Protein AF-A0A132CHA5-F1 (afdb_monomer)

Foldseek 3Di:
DDPPPPPDDPDQPDADPVLVVLLVQQLDPPHDCPPVQVVLVVRPDSSSVVSLVVLLLCLLPGLSSLLSLLSNLVVDDPVSSLVSLQSNLQSCLVRHDLSSLLSNLQSHALVSLQSHDLVSNVSSVVVLLVQLVVVPQVSLQRSQLSVLRRLSSHDLVCLLVVLVSLLVLLPHPRPRRNVSSLVSLLPDDLSSLLSNLLNLDLVVLLVDDQSSLVSLLVSL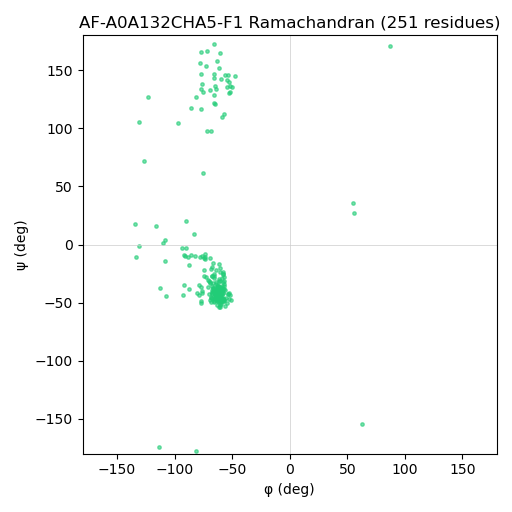LRNLVSDDDPSSVLSVCSVPPHSVVSCCVRPPD

Nearest PDB structures (foldseek):
  7sn8-assembly1_D  TM=2.916E-01  e=2.682E-02  Drosophila melanogaster
  6g90-assembly1_O  TM=4.169E-01  e=6.863E-01  Saccharomyces cerevisiae
  8i0r-assembly1_1  TM=2.591E-01  e=7.179E-01  Homo sapiens
  7dvq-assembly1_1  TM=3.251E-01  e=2.422E+00  Homo sapiens
  3q15-assembly2_B-3  TM=2.772E-01  e=7.136E+00  Bacillus subtilis

Structure (mmCIF, N/CA/C/O backbone):
data_AF-A0A132CHA5-F1
#
_entry.id   AF-A0A132CHA5-F1
#
loop_
_atom_site.group_PDB
_atom_site.id
_atom_site.type_symbol
_atom_site.label_atom_id
_atom_site.label_alt_id
_atom_site.label_comp_id
_atom_site.label_asym_id
_atom_site.label_entity_id
_atom_site.label_seq_id
_atom_site.pdbx_PDB_ins_code
_atom_site.Cartn_x
_atom_site.Cartn_y
_atom_site.Cartn_z
_atom_site.occupancy
_atom_site.B_iso_or_equiv
_atom_site.auth_seq_id
_atom_site.auth_comp_id
_atom_site.auth_asym_id
_atom_site.auth_atom_id
_atom_site.pdbx_PDB_model_num
ATOM 1 N N . MET A 1 1 ? -56.408 15.064 3.162 1.00 38.22 1 MET A N 1
ATOM 2 C CA . MET A 1 1 ? -54.940 15.132 3.313 1.00 38.22 1 MET A CA 1
ATOM 3 C C . MET A 1 1 ? -54.577 14.360 4.565 1.00 38.22 1 MET A C 1
ATOM 5 O O . MET A 1 1 ? -54.919 14.809 5.649 1.00 38.22 1 MET A O 1
ATOM 9 N N . VAL A 1 2 ? -54.003 13.165 4.419 1.00 39.06 2 VAL A N 1
ATOM 10 C CA . VAL A 1 2 ? -53.530 12.361 5.553 1.00 39.06 2 VAL A CA 1
ATOM 11 C C . VAL A 1 2 ? -52.040 12.645 5.680 1.00 39.06 2 VAL A C 1
ATOM 13 O O . VAL A 1 2 ? -51.258 12.217 4.836 1.00 39.06 2 VAL A O 1
ATOM 16 N N . ALA A 1 3 ? -51.663 13.437 6.681 1.00 42.12 3 ALA A N 1
ATOM 17 C CA . ALA A 1 3 ? -50.270 13.605 7.061 1.00 42.12 3 ALA A CA 1
ATOM 18 C C . ALA A 1 3 ? -49.825 12.304 7.741 1.00 42.12 3 ALA A C 1
ATOM 20 O O . ALA A 1 3 ? -50.138 12.065 8.905 1.00 42.12 3 ALA A O 1
ATOM 21 N N . GLY A 1 4 ? -49.175 11.422 6.982 1.00 44.41 4 GLY A N 1
ATOM 22 C CA . GLY A 1 4 ? -48.508 10.255 7.544 1.00 44.41 4 GLY A CA 1
ATOM 23 C C . GLY A 1 4 ? -47.363 10.730 8.429 1.00 44.41 4 GLY A C 1
ATOM 24 O O . GLY A 1 4 ? -46.480 11.445 7.957 1.00 44.41 4 GLY A O 1
ATOM 25 N N . ALA A 1 5 ? -47.400 10.366 9.710 1.00 50.47 5 ALA A N 1
ATOM 26 C CA . ALA A 1 5 ? -46.280 10.560 10.612 1.00 50.47 5 ALA A CA 1
ATOM 27 C C . ALA A 1 5 ? -45.063 9.843 10.018 1.00 50.47 5 ALA A C 1
ATOM 29 O O . ALA A 1 5 ? -45.046 8.617 9.892 1.00 50.47 5 ALA A O 1
ATOM 30 N N . ILE A 1 6 ? -44.062 10.617 9.602 1.00 54.91 6 ILE A N 1
ATOM 31 C CA . ILE A 1 6 ? -42.744 10.084 9.284 1.00 54.91 6 ILE A CA 1
ATOM 32 C C . ILE A 1 6 ? -42.185 9.635 10.631 1.00 54.91 6 ILE A C 1
ATOM 34 O O . ILE A 1 6 ? -41.737 10.465 11.420 1.00 54.91 6 ILE A O 1
ATOM 38 N N . ASN A 1 7 ? -42.297 8.343 10.939 1.00 53.34 7 ASN A N 1
ATOM 39 C CA . ASN A 1 7 ? -41.609 7.771 12.087 1.00 53.34 7 ASN A CA 1
ATOM 40 C C . ASN A 1 7 ? -40.119 8.032 11.871 1.00 53.34 7 ASN A C 1
ATOM 42 O O . ASN A 1 7 ? -39.517 7.472 10.954 1.00 53.34 7 ASN A O 1
ATOM 46 N N . ALA A 1 8 ? -39.554 8.935 12.675 1.00 55.91 8 ALA A N 1
ATOM 47 C CA . ALA A 1 8 ? -38.117 9.101 12.756 1.00 55.91 8 ALA A CA 1
ATOM 48 C C . ALA A 1 8 ? -37.518 7.716 13.0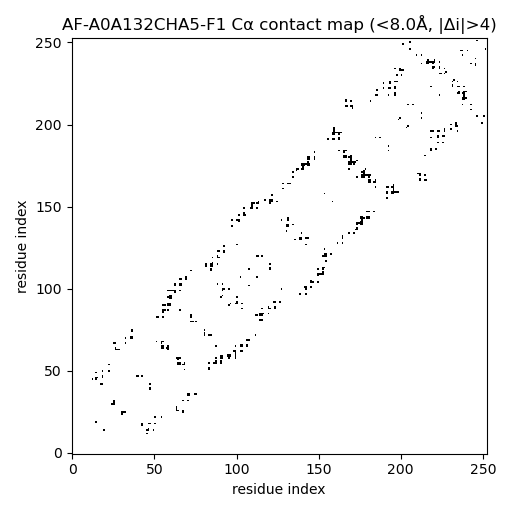13 1.00 55.91 8 ALA A C 1
ATOM 50 O O . ALA A 1 8 ? -38.022 6.970 13.859 1.00 55.91 8 ALA A O 1
ATOM 51 N N . LEU A 1 9 ? -36.492 7.358 12.239 1.00 47.78 9 LEU A N 1
ATOM 52 C CA . LEU A 1 9 ? -35.730 6.144 12.503 1.00 47.78 9 LEU A CA 1
ATOM 53 C C . LEU A 1 9 ? -35.331 6.156 13.987 1.00 47.78 9 LEU A C 1
ATOM 55 O O . LEU A 1 9 ? -34.952 7.224 14.482 1.00 47.78 9 LEU A O 1
ATOM 59 N N . PRO A 1 10 ? -35.468 5.029 14.707 1.00 57.19 10 PRO A N 1
ATOM 60 C CA . PRO A 1 10 ? -35.097 4.977 16.111 1.00 57.19 10 PRO A CA 1
ATOM 61 C C . PRO A 1 10 ? -33.666 5.492 16.263 1.00 57.19 10 PRO A C 1
ATOM 63 O O . PRO A 1 10 ? -32.775 5.089 15.510 1.00 57.19 10 PRO A O 1
ATOM 66 N N . SER A 1 11 ? -33.469 6.423 17.200 1.00 53.97 11 SER A N 1
ATOM 67 C CA . SER A 1 11 ? -32.136 6.907 17.544 1.00 53.97 11 SER A CA 1
ATOM 68 C C . SER A 1 11 ? -31.245 5.706 17.860 1.00 53.97 11 SER A C 1
ATOM 70 O O . SER A 1 11 ? -31.728 4.771 18.510 1.00 53.97 11 SER A O 1
ATOM 72 N N . PRO A 1 12 ? -29.973 5.705 17.426 1.00 60.03 12 PRO A N 1
ATOM 73 C CA . PRO A 1 12 ? -29.045 4.659 17.823 1.00 60.03 12 PRO A CA 1
ATOM 74 C C . PRO A 1 12 ? -29.060 4.534 19.354 1.00 60.03 12 PRO A C 1
ATOM 76 O O . PRO A 1 12 ? -29.091 5.574 20.025 1.00 60.03 12 PRO A O 1
ATOM 79 N N . PRO A 1 13 ? -29.081 3.311 19.913 1.00 66.44 13 PRO A N 1
ATOM 80 C CA . PRO A 1 13 ? -29.046 3.128 21.358 1.00 66.44 13 PRO A CA 1
ATOM 81 C C . PRO A 1 13 ? -27.832 3.860 21.941 1.00 66.44 13 PRO A C 1
ATOM 83 O O . PRO A 1 13 ? -26.738 3.826 21.371 1.00 66.44 13 PRO A O 1
ATOM 86 N N . GLU A 1 14 ? -28.034 4.577 23.050 1.00 76.75 14 GLU A N 1
ATOM 87 C CA . GLU A 1 14 ? -26.919 5.233 23.727 1.00 76.75 14 GLU A CA 1
ATOM 88 C C . GLU A 1 14 ? -25.941 4.171 24.247 1.00 76.75 14 GLU A C 1
ATOM 90 O O . GLU A 1 14 ? -26.376 3.195 24.860 1.00 76.75 14 GLU A O 1
ATOM 95 N N . PRO A 1 15 ? -24.625 4.350 24.041 1.00 84.19 15 PRO A N 1
ATOM 96 C CA . PRO A 1 15 ? -23.643 3.369 24.479 1.00 84.19 15 PRO A CA 1
ATOM 97 C C . PRO A 1 15 ? -23.602 3.279 26.000 1.00 84.19 15 PRO A C 1
ATOM 99 O O . PRO A 1 15 ? -23.679 4.308 26.690 1.00 84.19 15 PRO A O 1
ATOM 102 N N . SER A 1 16 ? -23.396 2.066 26.511 1.00 87.94 16 SER A N 1
ATOM 103 C CA . SER A 1 16 ? -23.248 1.843 27.947 1.00 87.94 16 SER A CA 1
ATOM 104 C C . SER A 1 16 ? -22.006 2.550 28.513 1.00 87.94 16 SER A C 1
ATOM 106 O O . SER A 1 16 ? -21.045 2.875 27.802 1.00 87.94 16 SER A O 1
ATOM 108 N N . GLY A 1 17 ? -22.007 2.801 29.827 1.00 90.38 17 GLY A N 1
ATOM 109 C CA . GLY A 1 17 ? -20.832 3.350 30.517 1.00 90.38 17 GLY A CA 1
ATOM 110 C C . GLY A 1 17 ? -19.603 2.445 30.377 1.00 90.38 17 GLY A C 1
ATOM 111 O O . GLY A 1 17 ? -18.493 2.940 30.184 1.00 90.38 17 GLY A O 1
ATOM 112 N N . GLU A 1 18 ? -19.819 1.128 30.378 1.00 91.50 18 GLU A N 1
ATOM 113 C CA . GLU A 1 18 ? -18.771 0.120 30.202 1.00 91.50 18 GLU A CA 1
ATOM 114 C C . GLU A 1 18 ? -18.140 0.194 28.807 1.00 91.50 18 GLU A C 1
ATOM 116 O O . GLU A 1 18 ? -16.914 0.161 28.691 1.00 91.50 18 GLU A O 1
ATOM 121 N N . SER A 1 19 ? -18.938 0.388 27.753 1.00 92.44 19 SER A N 1
ATOM 122 C CA . SER A 1 19 ? -18.435 0.563 26.383 1.00 92.44 19 SER A CA 1
ATOM 123 C C . SER A 1 19 ? -17.568 1.799 26.217 1.00 92.44 19 SER A C 1
ATOM 125 O O . SER A 1 19 ? -16.531 1.747 25.550 1.00 92.44 19 SER A O 1
ATOM 127 N N . ARG A 1 20 ? -17.963 2.916 26.839 1.00 93.31 20 ARG A N 1
ATOM 128 C CA . ARG A 1 20 ? -17.171 4.155 26.820 1.00 93.31 20 ARG A CA 1
ATOM 129 C C . ARG A 1 20 ? -15.832 3.947 27.514 1.00 93.31 20 ARG A C 1
ATOM 131 O O . ARG A 1 20 ? -14.794 4.261 26.934 1.00 93.31 20 ARG A O 1
ATOM 138 N N . GLU A 1 21 ? -15.847 3.358 28.708 1.00 93.75 21 GLU A N 1
ATOM 139 C CA . GLU A 1 21 ? -14.621 3.072 29.452 1.00 93.75 21 GLU A CA 1
ATOM 140 C C . GLU A 1 21 ? -13.721 2.077 28.703 1.00 93.75 21 GLU A C 1
ATOM 142 O O . GLU A 1 21 ? -12.499 2.251 28.647 1.00 93.75 21 GLU A O 1
ATOM 147 N N . PHE A 1 22 ? -14.307 1.053 28.082 1.00 94.12 22 PHE A N 1
ATOM 148 C CA . PHE A 1 22 ? -13.574 0.101 27.259 1.00 94.12 22 PHE A CA 1
ATOM 149 C C . PHE A 1 22 ? -12.878 0.800 26.089 1.00 94.12 22 PHE A C 1
ATOM 151 O O . PHE A 1 22 ? -11.664 0.641 25.926 1.00 94.12 22 PHE A O 1
ATOM 158 N N . LEU A 1 23 ? -13.612 1.613 25.320 1.00 95.31 23 LEU A N 1
ATOM 159 C CA . LEU A 1 23 ? -13.072 2.372 24.194 1.00 95.31 23 LEU A CA 1
ATOM 160 C C . LEU A 1 23 ? -11.925 3.295 24.638 1.00 95.31 23 LEU A C 1
ATOM 162 O O . LEU A 1 23 ? -10.854 3.298 24.031 1.00 95.31 23 LEU A O 1
ATOM 166 N N . GLU A 1 24 ? -12.114 4.041 25.727 1.00 95.12 24 GLU A N 1
ATOM 167 C CA . GLU A 1 24 ? -11.082 4.921 26.283 1.00 95.12 24 GLU A CA 1
ATOM 168 C C . GLU A 1 24 ? -9.822 4.159 26.700 1.00 95.12 24 GLU A C 1
ATOM 170 O O . GLU A 1 24 ? -8.706 4.645 26.507 1.00 95.12 24 GLU A O 1
ATOM 175 N N . ARG A 1 25 ? -9.970 2.957 27.269 1.00 94.25 25 ARG A N 1
ATOM 176 C CA . ARG A 1 25 ? -8.830 2.131 27.678 1.00 94.25 25 ARG A CA 1
ATOM 177 C C . ARG A 1 25 ? -8.064 1.595 26.476 1.00 94.25 25 ARG A C 1
ATOM 179 O O . ARG A 1 25 ? -6.840 1.711 26.465 1.00 94.25 25 ARG A O 1
ATOM 186 N N . VAL A 1 26 ? -8.732 1.025 25.474 1.00 95.62 26 VAL A N 1
ATOM 187 C CA . VAL A 1 26 ? -8.045 0.398 24.322 1.00 95.62 26 VAL A CA 1
ATOM 188 C C . VAL A 1 26 ? -7.311 1.419 23.448 1.00 95.62 26 VAL A C 1
ATOM 190 O O . VAL A 1 26 ? -6.274 1.099 22.862 1.00 95.62 26 VAL A O 1
ATOM 193 N N . LEU A 1 27 ? -7.782 2.670 23.440 1.00 95.69 27 LEU A N 1
ATOM 194 C CA . LEU A 1 27 ? -7.137 3.788 22.750 1.00 95.69 27 LEU A CA 1
ATOM 195 C C . LEU A 1 27 ? -5.892 4.341 23.465 1.00 95.69 27 LEU A C 1
ATOM 197 O O . LEU A 1 27 ? -5.155 5.125 22.870 1.00 95.69 27 LEU A O 1
ATOM 201 N N . LYS A 1 28 ? -5.603 3.938 24.709 1.00 94.56 28 LYS A N 1
ATOM 202 C CA . LYS A 1 28 ? -4.329 4.278 25.362 1.00 94.56 28 LYS A CA 1
ATOM 203 C C . LYS A 1 28 ? -3.210 3.414 24.785 1.00 94.56 28 LYS A C 1
ATOM 205 O O . LYS A 1 28 ? -3.325 2.189 24.745 1.00 94.56 28 LYS A O 1
ATOM 210 N N . SER A 1 29 ? -2.097 4.045 24.414 1.00 89.62 29 SER A N 1
ATOM 211 C CA . SER A 1 29 ? -0.904 3.366 23.882 1.00 89.62 29 SER A CA 1
ATOM 212 C C . SER A 1 29 ? -0.278 2.367 24.861 1.00 89.62 29 SER A C 1
ATOM 214 O O . SER A 1 29 ? 0.382 1.425 24.443 1.00 89.62 29 SER A O 1
ATOM 216 N N . THR A 1 30 ? -0.504 2.543 26.164 1.00 90.44 30 THR A N 1
ATOM 217 C CA . THR A 1 30 ? 0.006 1.657 27.221 1.00 90.44 30 THR A CA 1
ATOM 218 C C . THR A 1 30 ? -0.846 0.410 27.443 1.00 90.44 30 THR A C 1
ATOM 220 O O . THR A 1 30 ? -0.438 -0.485 28.182 1.00 90.44 30 THR A O 1
ATOM 223 N N . THR A 1 31 ? -2.035 0.335 26.843 1.00 91.88 31 THR A N 1
ATOM 224 C CA . THR A 1 31 ? -2.956 -0.777 27.074 1.00 91.88 31 THR A CA 1
ATOM 225 C C . THR A 1 31 ? -2.568 -1.978 26.220 1.00 91.88 31 THR A C 1
ATOM 227 O O . THR A 1 31 ? -2.479 -1.884 24.997 1.00 91.88 31 THR A O 1
ATOM 230 N N . ALA A 1 32 ? -2.402 -3.139 26.849 1.00 90.19 32 ALA A N 1
ATOM 231 C CA . ALA A 1 32 ? -2.207 -4.388 26.126 1.00 90.19 32 ALA A CA 1
ATOM 232 C C . ALA A 1 32 ? -3.502 -4.809 25.406 1.00 90.19 32 ALA A C 1
ATOM 234 O O . ALA A 1 32 ? -4.587 -4.813 25.998 1.00 90.19 32 ALA A O 1
ATOM 235 N N . LEU A 1 33 ? -3.386 -5.187 24.130 1.00 91.38 33 LEU A N 1
ATOM 236 C CA . LEU A 1 33 ? -4.516 -5.586 23.279 1.00 91.38 33 LEU A CA 1
ATOM 237 C C . LEU A 1 33 ? -4.809 -7.096 23.335 1.00 91.38 33 LEU A C 1
ATOM 239 O O . LEU A 1 33 ? -5.483 -7.649 22.467 1.00 91.38 33 LEU A O 1
ATOM 243 N N . ASP A 1 34 ? -4.343 -7.779 24.381 1.00 87.38 34 ASP A N 1
ATOM 244 C CA . ASP A 1 34 ? -4.572 -9.209 24.556 1.00 87.38 34 ASP A CA 1
ATOM 245 C C . ASP A 1 34 ? -6.055 -9.527 24.764 1.00 87.38 34 ASP A C 1
ATOM 247 O O . ASP A 1 34 ? -6.760 -8.876 25.552 1.00 87.38 34 ASP A O 1
ATOM 251 N N . ALA A 1 35 ? -6.511 -10.584 24.085 1.00 86.94 35 ALA A N 1
ATOM 252 C CA . ALA A 1 35 ? -7.878 -11.100 24.155 1.00 86.94 35 ALA A CA 1
ATOM 253 C C . ALA A 1 35 ? -8.966 -10.057 23.824 1.00 86.94 35 ALA A C 1
ATOM 255 O O . ALA A 1 35 ? -10.094 -10.173 24.308 1.00 86.94 35 ALA A O 1
ATOM 256 N N . LEU A 1 36 ? -8.641 -9.048 23.010 1.00 91.81 36 LEU A N 1
ATOM 257 C CA . LEU A 1 36 ? -9.513 -7.912 22.714 1.00 91.81 36 LEU A CA 1
ATOM 258 C C . LEU A 1 36 ? -10.885 -8.335 22.164 1.00 91.81 36 LEU A C 1
ATOM 260 O O . LEU A 1 36 ? -11.906 -7.890 22.680 1.00 91.81 36 LEU A O 1
ATOM 264 N N . ALA A 1 37 ? -10.924 -9.270 21.210 1.00 88.75 37 ALA A N 1
ATOM 265 C CA . ALA A 1 37 ? -12.175 -9.778 20.646 1.00 88.75 37 ALA A CA 1
ATOM 266 C C . ALA A 1 37 ? -13.054 -10.504 21.679 1.00 88.75 37 ALA A C 1
ATOM 268 O O . ALA A 1 37 ? -14.277 -10.376 21.663 1.00 88.75 37 ALA A O 1
ATOM 269 N N . ARG A 1 38 ? -12.443 -11.237 22.624 1.00 88.62 38 ARG A N 1
ATOM 270 C CA . ARG A 1 38 ? -13.181 -11.878 23.725 1.00 88.62 38 ARG A CA 1
ATOM 271 C C . ARG A 1 38 ? -13.759 -10.844 24.683 1.00 88.62 38 ARG A C 1
ATOM 273 O O . ARG A 1 38 ? -14.895 -11.003 25.103 1.00 88.62 38 ARG A O 1
ATOM 280 N N . LYS A 1 39 ? -12.997 -9.792 25.002 1.00 90.25 39 LYS A N 1
ATOM 281 C CA . LYS A 1 39 ? -13.476 -8.691 25.851 1.00 90.25 39 LYS A CA 1
ATOM 282 C C . LYS A 1 39 ? -14.630 -7.938 25.187 1.00 90.25 39 LYS A C 1
ATOM 284 O O . LYS A 1 39 ? -15.613 -7.659 25.855 1.00 90.25 39 LYS A O 1
ATOM 289 N N . LEU A 1 40 ? -14.541 -7.696 23.879 1.00 89.88 40 LEU A N 1
ATOM 290 C CA . LEU A 1 40 ? -15.605 -7.059 23.102 1.00 89.88 40 LEU A CA 1
ATOM 291 C C . LEU A 1 40 ? -16.911 -7.872 23.166 1.00 89.88 40 LEU A C 1
ATOM 293 O O . LEU A 1 40 ? -17.955 -7.325 23.496 1.00 89.88 40 LEU A O 1
ATOM 297 N N . LYS A 1 41 ? -16.837 -9.200 22.977 1.00 87.38 41 LYS A N 1
ATOM 298 C CA . LYS A 1 41 ? -18.001 -10.108 23.045 1.00 87.38 41 LYS A CA 1
ATOM 299 C C . LYS A 1 41 ? -18.753 -10.068 24.387 1.00 87.38 41 LYS A C 1
ATOM 301 O O . LYS A 1 41 ? -19.938 -10.386 24.402 1.00 87.38 41 LYS A O 1
ATOM 306 N N . ILE A 1 42 ? -18.099 -9.692 25.492 1.00 90.69 42 ILE A N 1
ATOM 307 C CA . ILE A 1 42 ? -18.732 -9.603 26.822 1.00 90.69 42 ILE A CA 1
ATOM 308 C C . ILE A 1 42 ? -19.734 -8.443 26.893 1.00 90.69 42 ILE A C 1
ATOM 310 O O . ILE A 1 42 ? -20.744 -8.570 27.575 1.00 90.69 42 ILE A O 1
ATOM 314 N N . LEU A 1 43 ? -19.488 -7.350 26.164 1.00 87.56 43 LEU A N 1
ATOM 315 C CA . LEU A 1 43 ? -20.316 -6.139 26.209 1.00 87.56 43 LEU A CA 1
ATOM 316 C C . LEU A 1 43 ? -21.673 -6.308 25.501 1.00 87.56 43 LEU A C 1
ATOM 318 O O . LEU A 1 43 ? -22.566 -5.487 25.653 1.00 87.56 43 LEU A O 1
ATOM 322 N N . GLY A 1 44 ? -21.854 -7.386 24.733 1.00 87.50 44 GLY A N 1
ATOM 323 C CA . GLY A 1 44 ? -23.052 -7.603 23.924 1.00 87.50 44 GLY A CA 1
ATOM 324 C C . GLY A 1 44 ? -22.966 -6.955 22.539 1.00 87.50 44 GLY A C 1
ATOM 325 O O . GLY A 1 44 ? -22.015 -6.246 22.206 1.00 87.50 44 GLY A O 1
ATOM 326 N N . ALA A 1 45 ? -23.942 -7.266 21.682 1.00 88.31 45 ALA A N 1
ATOM 327 C CA . ALA A 1 45 ? -23.871 -6.968 20.250 1.00 88.31 45 ALA A CA 1
ATOM 328 C C . ALA A 1 45 ? -23.979 -5.468 19.923 1.00 88.31 45 ALA A C 1
ATOM 330 O O . ALA A 1 45 ? -23.218 -4.978 19.090 1.00 88.31 45 ALA A O 1
ATOM 331 N N . GLU A 1 46 ? -24.889 -4.746 20.581 1.00 89.38 46 GLU A N 1
ATOM 332 C CA . GLU A 1 46 ? -25.118 -3.313 20.337 1.00 89.38 46 GLU A CA 1
ATOM 333 C C . GLU A 1 46 ? -23.895 -2.478 20.733 1.00 89.38 46 GLU A C 1
ATOM 335 O O . GLU A 1 46 ? -23.369 -1.704 19.934 1.00 89.38 46 GLU A O 1
ATOM 340 N N . ASP A 1 47 ? -23.376 -2.723 21.933 1.00 90.81 47 ASP A N 1
ATOM 341 C CA . ASP A 1 47 ? -22.175 -2.080 22.459 1.00 90.81 47 ASP A CA 1
ATOM 342 C C . ASP A 1 47 ? -20.925 -2.415 21.626 1.00 90.81 47 ASP A C 1
ATOM 344 O O . ASP A 1 47 ? -20.112 -1.539 21.318 1.00 90.81 47 ASP A O 1
ATOM 348 N N . SER A 1 48 ? -20.795 -3.669 21.173 1.00 90.62 48 SER A N 1
ATOM 349 C CA . SER A 1 48 ? -19.712 -4.075 20.267 1.00 90.62 48 SER A CA 1
ATOM 350 C C . SER A 1 48 ? -19.763 -3.334 18.930 1.00 90.62 48 SER A C 1
ATOM 352 O O . SER A 1 48 ? -18.724 -2.905 18.425 1.00 90.62 48 SER A O 1
ATOM 354 N N . ALA A 1 49 ? -20.958 -3.181 18.350 1.00 90.94 49 ALA A N 1
ATOM 355 C CA . ALA A 1 49 ? -21.147 -2.444 17.105 1.00 90.94 49 ALA A CA 1
ATOM 356 C C . ALA A 1 49 ? -20.781 -0.964 17.279 1.00 90.94 49 ALA A C 1
ATOM 358 O O . ALA A 1 49 ? -20.014 -0.430 16.478 1.00 90.94 49 ALA A O 1
ATOM 359 N N . TRP A 1 50 ? -21.223 -0.339 18.375 1.00 92.88 50 TRP A N 1
ATOM 360 C CA . TRP A 1 50 ? -20.870 1.044 18.695 1.00 92.88 50 TRP A CA 1
ATOM 361 C C . TRP A 1 50 ? -19.356 1.246 18.868 1.00 92.88 50 TRP A C 1
ATOM 363 O O . TRP A 1 50 ? -18.805 2.240 18.386 1.00 92.88 50 TRP A O 1
ATOM 373 N N . ILE A 1 51 ? -18.657 0.305 19.516 1.00 95.12 51 ILE A N 1
ATOM 374 C CA . ILE A 1 51 ? -17.195 0.360 19.665 1.00 95.12 51 ILE A CA 1
ATOM 375 C C . ILE A 1 51 ? -16.510 0.290 18.301 1.00 95.12 51 ILE A C 1
ATOM 377 O O . ILE A 1 51 ? -15.614 1.090 18.037 1.00 95.12 51 ILE A O 1
ATOM 381 N N . LEU A 1 52 ? -16.917 -0.638 17.431 1.00 95.44 52 LEU A N 1
ATOM 382 C CA . LEU A 1 52 ? -16.335 -0.760 16.093 1.00 95.44 52 LEU A CA 1
ATOM 383 C C . LEU A 1 52 ? -16.581 0.498 15.261 1.00 95.44 52 LEU A C 1
ATOM 385 O O . LEU A 1 52 ? -15.637 1.019 14.674 1.00 95.44 52 LEU A O 1
ATOM 389 N N . ASP A 1 53 ? -17.798 1.040 15.279 1.00 95.19 53 ASP A N 1
ATOM 390 C CA . ASP A 1 53 ? -18.122 2.298 14.602 1.00 95.19 53 ASP A CA 1
ATOM 391 C C . ASP A 1 53 ? -17.284 3.467 15.132 1.00 95.19 53 ASP A C 1
ATOM 393 O O . ASP A 1 53 ? -16.767 4.270 14.353 1.00 95.19 53 ASP A O 1
ATOM 397 N N . SER A 1 54 ? -17.088 3.534 16.449 1.00 96.44 54 SER A N 1
ATOM 398 C CA . SER A 1 54 ? -16.276 4.572 17.090 1.00 96.44 54 SER A CA 1
ATOM 399 C C . SER A 1 54 ? -14.792 4.447 16.749 1.00 96.44 54 SER A C 1
ATOM 401 O O . SER A 1 54 ? -14.115 5.454 16.547 1.00 96.44 54 SER A O 1
ATOM 403 N N . LEU A 1 55 ? -14.265 3.224 16.682 1.00 97.69 55 LEU A N 1
ATOM 404 C CA . LEU A 1 55 ? -12.891 2.966 16.255 1.00 97.69 55 LEU A CA 1
ATOM 405 C C . LEU A 1 55 ? -12.704 3.298 14.771 1.00 97.69 55 LEU A C 1
ATOM 407 O O . LEU A 1 55 ? -11.703 3.912 14.403 1.00 97.69 55 LEU A O 1
ATOM 411 N N . VAL A 1 56 ? -13.676 2.942 13.926 1.00 97.44 56 VAL A N 1
ATOM 412 C CA . VAL A 1 56 ? -13.689 3.297 12.504 1.00 97.44 56 VAL A CA 1
ATOM 413 C C . VAL A 1 56 ? -13.677 4.812 12.341 1.00 97.44 56 VAL A C 1
ATOM 415 O O . VAL A 1 56 ? -12.831 5.305 11.601 1.00 97.44 56 VAL A O 1
ATOM 418 N N . ASP A 1 57 ? -14.530 5.567 13.039 1.00 96.81 57 ASP A N 1
ATOM 419 C CA . ASP A 1 57 ? -14.549 7.034 12.928 1.00 96.81 57 ASP A CA 1
ATOM 420 C C . ASP A 1 57 ? -13.216 7.667 13.355 1.00 96.81 57 ASP A C 1
ATOM 422 O O . ASP A 1 57 ? -12.701 8.544 12.662 1.00 96.81 57 ASP A O 1
ATOM 426 N N . ARG A 1 58 ? -12.607 7.156 14.431 1.00 97.44 58 ARG A N 1
ATOM 427 C CA . ARG A 1 58 ? -11.295 7.597 14.940 1.00 97.44 58 ARG A CA 1
ATOM 428 C C . ARG A 1 58 ? -10.109 7.146 14.084 1.00 97.44 58 ARG A C 1
ATOM 430 O O . ARG A 1 58 ? -8.982 7.563 14.327 1.00 97.44 58 ARG A O 1
ATOM 437 N N . SER A 1 59 ? -10.306 6.288 13.084 1.00 97.56 59 SER A N 1
ATOM 438 C CA . SER A 1 59 ? -9.192 5.860 12.223 1.00 97.56 59 SER A CA 1
ATOM 439 C C . SER A 1 59 ? -8.644 6.984 11.341 1.00 97.56 59 SER A C 1
ATOM 441 O O . SER A 1 59 ? -7.500 6.893 10.910 1.00 97.56 59 SER A O 1
ATOM 443 N N . LYS A 1 60 ? -9.405 8.066 11.122 1.00 95.69 60 LYS A N 1
ATOM 444 C CA . LYS A 1 60 ? -8.940 9.252 10.383 1.00 95.69 60 LYS A CA 1
ATOM 445 C C . LYS A 1 60 ? -7.822 10.019 11.092 1.00 95.69 60 LYS A C 1
ATOM 447 O O . LYS A 1 60 ? -6.998 10.630 10.429 1.00 95.69 60 LYS A O 1
ATOM 452 N N . ASP A 1 61 ? -7.764 9.969 12.420 1.00 96.25 61 ASP A N 1
ATOM 453 C CA . ASP A 1 61 ? -6.841 10.770 13.231 1.00 96.25 61 ASP A CA 1
ATOM 454 C C . ASP A 1 61 ? -6.069 9.954 14.283 1.00 96.25 61 ASP A C 1
ATOM 456 O O . ASP A 1 61 ? -5.173 10.477 14.946 1.00 96.25 61 ASP A O 1
ATOM 460 N N . SER A 1 62 ? -6.315 8.643 14.394 1.00 96.94 62 SER A N 1
ATOM 461 C CA . SER A 1 62 ? -5.664 7.776 15.380 1.00 96.94 62 SER A CA 1
ATOM 462 C C . SER A 1 62 ? -5.094 6.493 14.772 1.00 96.94 62 SER A C 1
ATOM 464 O O . SER A 1 62 ? -5.813 5.523 14.532 1.00 96.94 62 SER A O 1
ATOM 466 N N . SER A 1 63 ? -3.764 6.426 14.635 1.00 96.81 63 SER A N 1
ATOM 467 C CA . SER A 1 63 ? -3.056 5.176 14.302 1.00 96.81 63 SER A CA 1
ATOM 468 C C . SER A 1 63 ? -3.344 4.066 15.318 1.00 96.81 63 SER A C 1
ATOM 470 O O . SER A 1 63 ? -3.419 2.895 14.961 1.00 96.81 63 SER A O 1
ATOM 472 N N . ARG A 1 64 ? -3.586 4.431 16.584 1.00 97.12 64 ARG A N 1
ATOM 473 C CA . ARG A 1 64 ? -3.960 3.471 17.624 1.00 97.12 64 ARG A CA 1
ATOM 474 C C . ARG A 1 64 ? -5.334 2.853 17.372 1.00 97.12 64 ARG A C 1
ATOM 476 O O . ARG A 1 64 ? -5.510 1.669 17.626 1.00 97.12 64 ARG A O 1
ATOM 483 N N . ALA A 1 65 ? -6.301 3.614 16.861 1.00 97.75 65 ALA A N 1
ATOM 484 C CA . ALA A 1 65 ? -7.590 3.043 16.479 1.00 97.75 65 ALA A CA 1
ATOM 485 C C . ALA A 1 65 ? -7.428 2.003 15.356 1.00 97.75 65 ALA A C 1
ATOM 487 O O . ALA A 1 65 ? -8.041 0.941 15.425 1.00 97.75 65 ALA A O 1
ATOM 488 N N . ILE A 1 66 ? -6.551 2.266 14.380 1.00 98.19 66 ILE A N 1
ATOM 489 C CA . ILE A 1 66 ? -6.219 1.324 13.298 1.00 98.19 66 ILE A CA 1
ATOM 490 C C . ILE A 1 66 ? -5.589 0.043 13.860 1.00 98.19 66 ILE A C 1
ATOM 492 O O . ILE A 1 66 ? -6.043 -1.047 13.529 1.00 98.19 66 ILE A O 1
ATOM 496 N N . GLU A 1 67 ? -4.614 0.158 14.765 1.00 97.44 67 GLU A N 1
ATOM 497 C CA . GLU A 1 67 ? -4.003 -0.998 15.439 1.00 97.44 67 GLU A CA 1
ATOM 498 C C . GLU A 1 67 ? -5.054 -1.841 16.183 1.00 97.44 67 GLU A C 1
ATOM 500 O O . GLU A 1 67 ? -5.115 -3.060 16.033 1.00 97.44 67 GLU A O 1
ATOM 505 N N . VAL A 1 68 ? -5.935 -1.198 16.957 1.00 97.44 68 VAL A N 1
ATOM 506 C CA . VAL A 1 68 ? -7.016 -1.879 17.690 1.00 97.44 68 VAL A CA 1
ATOM 507 C C . VAL A 1 68 ? -7.953 -2.612 16.723 1.00 97.44 68 VAL A C 1
ATOM 509 O O . VAL A 1 68 ? -8.311 -3.764 16.974 1.00 97.44 68 VAL A O 1
ATOM 512 N N . LEU A 1 69 ? -8.317 -1.983 15.603 1.00 97.62 69 LEU A N 1
ATOM 513 C CA . LEU A 1 69 ? -9.147 -2.595 14.563 1.00 97.62 69 LEU A CA 1
ATOM 514 C C . LEU A 1 69 ? -8.458 -3.789 13.901 1.00 97.62 69 LEU A C 1
ATOM 516 O O . LEU A 1 69 ? -9.095 -4.828 13.744 1.00 97.62 69 LEU A O 1
ATOM 520 N N . ALA A 1 70 ? -7.165 -3.688 13.591 1.00 96.31 70 ALA A N 1
ATOM 521 C CA . ALA A 1 70 ? -6.382 -4.787 13.030 1.00 96.31 70 ALA A CA 1
ATOM 522 C C . ALA A 1 70 ? -6.360 -6.008 13.962 1.00 96.31 70 ALA A C 1
ATOM 524 O O . ALA A 1 70 ? -6.469 -7.146 13.512 1.00 96.31 70 ALA A O 1
ATOM 525 N N . ARG A 1 71 ? -6.294 -5.786 15.283 1.00 95.56 71 ARG A N 1
ATOM 526 C CA . ARG A 1 71 ? -6.355 -6.865 16.286 1.00 95.56 71 ARG A CA 1
ATOM 527 C C . ARG A 1 71 ? -7.748 -7.469 16.452 1.00 95.56 71 ARG A C 1
ATOM 529 O O . ARG A 1 71 ? -7.854 -8.628 16.850 1.00 95.56 71 ARG A O 1
ATOM 536 N N . LEU A 1 72 ? -8.806 -6.702 16.192 1.00 95.31 72 LEU A N 1
ATOM 537 C CA . LEU A 1 72 ? -10.188 -7.187 16.254 1.00 95.31 72 LEU A CA 1
ATOM 538 C C . LEU A 1 72 ? -10.589 -7.951 14.995 1.00 95.31 72 LEU A C 1
ATOM 540 O O . LEU A 1 72 ? -11.252 -8.981 15.104 1.00 95.31 72 LEU A O 1
ATOM 544 N N . ALA A 1 73 ? -10.193 -7.452 13.822 1.00 94.56 73 ALA A N 1
ATOM 545 C CA . ALA A 1 73 ? -10.707 -7.882 12.529 1.00 94.56 73 ALA A CA 1
ATOM 546 C C . ALA A 1 73 ? -10.673 -9.404 12.298 1.00 94.56 73 ALA A C 1
ATOM 548 O O . ALA A 1 73 ? -11.697 -9.926 11.860 1.00 94.56 73 ALA A O 1
ATOM 549 N N . PRO A 1 74 ? -9.604 -10.159 12.634 1.00 92.25 74 PRO A N 1
ATOM 550 C CA . PRO A 1 74 ? -9.561 -11.604 12.393 1.00 92.25 74 PRO A CA 1
ATOM 551 C C . PRO A 1 74 ? -10.707 -12.391 13.047 1.00 92.25 74 PRO A C 1
ATOM 553 O O . PRO A 1 74 ? -11.195 -13.356 12.460 1.00 92.25 74 PRO A O 1
ATOM 556 N N . GLU A 1 75 ? -11.167 -11.946 14.218 1.00 92.38 75 GLU A N 1
ATOM 557 C CA . GLU A 1 75 ? -12.172 -12.610 15.064 1.00 92.38 75 GLU A CA 1
ATOM 558 C C . GLU A 1 75 ? -13.610 -12.121 14.813 1.00 92.38 75 GLU A C 1
ATOM 560 O O . GLU A 1 75 ? -14.554 -12.620 15.440 1.00 92.38 75 GLU A O 1
ATOM 565 N N . LEU A 1 76 ? -13.788 -11.129 13.932 1.00 92.06 76 LEU A N 1
ATOM 566 C CA . LEU A 1 76 ? -15.105 -10.615 13.565 1.00 92.06 76 LEU A CA 1
ATOM 567 C C . LEU A 1 76 ? -15.824 -11.566 12.590 1.00 92.06 76 LEU A C 1
ATOM 569 O O . LEU A 1 76 ? -15.175 -12.170 11.729 1.00 92.06 76 LEU A O 1
ATOM 573 N N . PRO A 1 77 ? -17.167 -11.657 12.664 1.00 92.44 77 PRO A N 1
ATOM 574 C CA . PRO A 1 77 ? -17.977 -12.280 11.619 1.00 92.44 77 PRO A CA 1
ATOM 575 C C . PRO A 1 77 ? -17.683 -11.669 10.244 1.00 92.44 77 PRO A C 1
ATOM 577 O O . PRO A 1 77 ? -17.433 -10.468 10.156 1.00 92.44 77 PRO A O 1
ATOM 580 N N . SER A 1 78 ? -17.751 -12.467 9.175 1.00 92.56 78 SER A N 1
ATOM 581 C CA . SER A 1 78 ? -17.317 -12.071 7.825 1.00 92.56 78 SER A CA 1
ATOM 582 C C . SER A 1 78 ? -17.899 -10.738 7.344 1.00 92.56 78 SER A C 1
ATOM 584 O O . SER A 1 78 ? -17.140 -9.869 6.923 1.00 92.56 78 SER A O 1
ATOM 586 N N . ASP A 1 79 ? -19.211 -10.530 7.479 1.00 92.88 79 ASP A N 1
ATOM 587 C CA . ASP A 1 79 ? -19.870 -9.294 7.028 1.00 92.88 79 ASP A CA 1
ATOM 588 C C . ASP A 1 79 ? -19.408 -8.072 7.835 1.00 92.88 79 ASP A C 1
ATOM 590 O O . ASP A 1 79 ? -19.144 -7.001 7.288 1.00 92.88 79 ASP A O 1
ATOM 594 N N . GLN A 1 80 ? -19.249 -8.241 9.150 1.00 92.69 80 GLN A N 1
ATOM 595 C CA . GLN A 1 80 ? -18.779 -7.184 10.041 1.00 92.69 80 GLN A CA 1
ATOM 596 C C . GLN A 1 80 ? -17.297 -6.876 9.813 1.00 92.69 80 GLN A C 1
ATOM 598 O O . GLN A 1 80 ? -16.903 -5.711 9.865 1.00 92.69 80 GLN A O 1
ATOM 603 N N . LYS A 1 81 ? -16.487 -7.902 9.526 1.00 95.44 81 LYS A N 1
ATOM 604 C CA . LYS A 1 81 ? -15.077 -7.777 9.145 1.00 95.44 81 LYS A CA 1
ATOM 605 C C . LYS A 1 81 ? -14.944 -6.952 7.869 1.00 95.44 81 LYS A C 1
ATOM 607 O O . LYS A 1 81 ? -14.246 -5.943 7.887 1.00 95.44 81 LYS A O 1
ATOM 612 N N . LEU A 1 82 ? -15.662 -7.337 6.810 1.00 96.31 82 LEU A N 1
ATOM 613 C CA . LEU A 1 82 ? -15.673 -6.628 5.532 1.00 96.31 82 LEU A CA 1
ATOM 614 C C . LEU A 1 82 ? -16.076 -5.162 5.719 1.00 96.31 82 LEU A C 1
ATOM 616 O O . LEU A 1 82 ? -15.332 -4.267 5.326 1.00 96.31 82 LEU A O 1
ATOM 620 N N . LEU A 1 83 ? -17.209 -4.910 6.383 1.00 95.69 83 LEU A N 1
ATOM 621 C CA . LEU A 1 83 ? -17.717 -3.554 6.594 1.00 95.69 83 LEU A CA 1
ATOM 622 C C . LEU A 1 83 ? -16.748 -2.693 7.414 1.00 95.69 83 LEU A C 1
ATOM 624 O O . LEU A 1 83 ? -16.534 -1.526 7.090 1.00 95.69 83 LEU A O 1
ATOM 628 N N . THR A 1 84 ? -16.167 -3.260 8.473 1.00 96.38 84 THR A N 1
ATOM 629 C CA . THR A 1 84 ? -15.209 -2.558 9.336 1.00 96.38 84 THR A CA 1
ATOM 630 C C . THR A 1 84 ? -13.974 -2.170 8.537 1.00 96.38 84 THR A C 1
ATOM 632 O O . THR A 1 84 ? -13.614 -0.998 8.498 1.00 96.38 84 THR A O 1
ATOM 635 N N . VAL A 1 85 ? -13.368 -3.134 7.842 1.00 97.81 85 VAL A N 1
ATOM 636 C CA . VAL A 1 85 ? -12.142 -2.926 7.067 1.00 97.81 85 VAL A CA 1
ATOM 637 C C . VAL A 1 85 ? -12.369 -1.950 5.915 1.00 97.81 85 VAL A C 1
ATOM 639 O O . VAL A 1 85 ? -11.597 -1.005 5.760 1.00 97.81 85 VAL A O 1
ATOM 642 N N . GLU A 1 86 ? -13.455 -2.103 5.155 1.00 97.88 86 GLU A N 1
ATOM 643 C CA . GLU A 1 86 ? -13.787 -1.188 4.062 1.00 97.88 86 GLU A CA 1
ATOM 644 C C . GLU A 1 86 ? -13.988 0.244 4.568 1.00 97.88 86 GLU A C 1
ATOM 646 O O . GLU A 1 86 ? -13.436 1.188 3.994 1.00 97.88 86 GLU A O 1
ATOM 651 N N . ARG A 1 87 ? -14.735 0.431 5.664 1.00 97.62 87 ARG A N 1
ATOM 652 C CA . ARG A 1 87 ? -14.958 1.768 6.225 1.00 97.62 87 ARG A CA 1
ATOM 653 C C . ARG A 1 87 ? -13.678 2.373 6.784 1.00 97.62 87 ARG A C 1
ATOM 655 O O . ARG A 1 87 ? -13.477 3.568 6.593 1.00 97.62 87 ARG A O 1
ATOM 662 N N . THR A 1 88 ? -12.804 1.590 7.413 1.00 98.38 88 THR A N 1
ATOM 663 C CA . THR A 1 88 ? -11.491 2.072 7.866 1.00 98.38 88 THR A CA 1
ATOM 664 C C . THR A 1 88 ? -10.640 2.536 6.693 1.00 98.38 88 THR A C 1
ATOM 666 O O . THR A 1 88 ? -10.143 3.660 6.715 1.00 98.38 88 THR A O 1
ATOM 669 N N . VAL A 1 89 ? -10.521 1.727 5.636 1.00 98.19 89 VAL A N 1
ATOM 670 C CA . VAL A 1 89 ? -9.719 2.083 4.456 1.00 98.19 89 VAL A CA 1
ATOM 671 C C . VAL A 1 89 ? -10.288 3.336 3.789 1.00 98.19 89 VAL A C 1
ATOM 673 O O . VAL A 1 89 ? -9.532 4.258 3.487 1.00 98.19 89 VAL A O 1
ATOM 676 N N . ARG A 1 90 ? -11.616 3.445 3.639 1.00 97.81 90 ARG A N 1
ATOM 677 C CA . ARG A 1 90 ? -12.264 4.667 3.128 1.00 97.81 90 ARG A CA 1
ATOM 678 C C . ARG A 1 90 ? -11.981 5.886 4.004 1.00 97.81 90 ARG A C 1
ATOM 680 O O . ARG A 1 90 ? -11.631 6.933 3.470 1.00 97.81 90 ARG A O 1
ATOM 687 N N . ASN A 1 91 ? -12.108 5.761 5.324 1.00 97.31 91 ASN A N 1
ATOM 688 C CA . ASN A 1 91 ? -11.915 6.880 6.245 1.00 97.31 91 ASN A CA 1
ATOM 689 C C . ASN A 1 91 ? -10.460 7.384 6.214 1.00 97.31 91 ASN A C 1
ATOM 691 O O . ASN A 1 91 ? -10.222 8.584 6.104 1.00 97.31 91 ASN A O 1
ATOM 695 N N . VAL A 1 92 ? -9.485 6.467 6.204 1.00 98.00 92 VAL A N 1
ATOM 696 C CA . VAL A 1 92 ? -8.052 6.791 6.081 1.00 98.00 92 VAL A CA 1
ATOM 697 C C . VAL A 1 92 ? -7.701 7.360 4.702 1.00 98.00 92 VAL A C 1
ATOM 699 O O . VAL A 1 92 ? -6.866 8.259 4.598 1.00 98.00 92 VAL A O 1
ATOM 702 N N . THR A 1 93 ? -8.339 6.874 3.636 1.00 97.38 93 THR A N 1
ATOM 703 C CA . THR A 1 93 ? -8.134 7.414 2.282 1.00 97.38 93 THR A CA 1
ATOM 704 C C . THR A 1 93 ? -8.633 8.853 2.187 1.00 97.38 93 THR A C 1
ATOM 706 O O . THR A 1 93 ? -7.921 9.714 1.690 1.00 97.38 93 THR A O 1
ATOM 709 N N . LEU A 1 94 ? -9.842 9.126 2.687 1.00 96.44 94 LEU A N 1
ATOM 710 C CA . LEU A 1 94 ? -10.488 10.432 2.537 1.00 96.44 94 LEU A CA 1
ATOM 711 C C . LEU A 1 94 ? -9.959 11.498 3.501 1.00 96.44 94 LEU A C 1
ATOM 713 O O . LEU A 1 94 ? -9.932 12.673 3.145 1.00 96.44 94 LEU A O 1
ATOM 717 N N . PHE A 1 95 ? -9.588 11.105 4.721 1.00 96.81 95 PHE A N 1
ATOM 718 C CA . PHE A 1 95 ? -9.304 12.051 5.807 1.00 96.81 95 PHE A CA 1
ATOM 719 C C . PHE A 1 95 ? -8.017 11.749 6.575 1.00 96.81 95 PHE A C 1
ATOM 721 O O . PHE A 1 95 ? -7.604 12.560 7.397 1.00 96.81 95 PHE A O 1
ATOM 728 N N . GLY A 1 96 ? -7.412 10.580 6.358 1.00 94.69 96 GLY A N 1
ATOM 729 C CA . GLY A 1 96 ? -6.217 10.166 7.079 1.00 94.69 96 GLY A CA 1
ATOM 730 C C . GLY A 1 96 ? -4.967 10.878 6.585 1.00 94.69 96 GLY A C 1
ATOM 731 O O . GLY A 1 96 ? -4.728 10.985 5.381 1.00 94.69 96 GLY A O 1
ATOM 732 N N . GLU A 1 97 ? -4.122 11.283 7.522 1.00 93.50 97 GLU A N 1
ATOM 733 C CA . GLU A 1 97 ? -2.780 11.767 7.224 1.00 93.50 97 GLU A CA 1
ATOM 734 C C . GLU A 1 97 ? -1.811 10.587 7.030 1.00 93.50 97 GLU A C 1
ATOM 736 O O . GLU A 1 97 ? -2.163 9.402 7.094 1.00 93.50 97 GLU A O 1
ATOM 741 N N . ILE A 1 98 ? -0.542 10.905 6.797 1.00 93.62 98 ILE A N 1
ATOM 742 C CA . ILE A 1 98 ? 0.516 9.926 6.516 1.00 93.62 98 ILE A CA 1
ATOM 743 C C . ILE A 1 98 ? 0.673 8.913 7.648 1.00 93.62 98 ILE A C 1
ATOM 745 O O . ILE A 1 98 ? 0.867 7.728 7.388 1.00 93.62 98 ILE A O 1
ATOM 749 N N . ALA A 1 99 ? 0.528 9.340 8.904 1.00 94.75 99 ALA A N 1
ATOM 750 C CA . ALA A 1 99 ? 0.605 8.444 10.055 1.00 94.75 99 ALA A CA 1
ATOM 751 C C . ALA A 1 99 ? -0.482 7.353 10.024 1.00 94.75 99 ALA A C 1
ATOM 753 O O . ALA A 1 99 ? -0.216 6.206 10.387 1.00 94.75 99 ALA A O 1
ATOM 754 N N . GLN A 1 100 ? -1.692 7.684 9.570 1.00 97.12 100 GLN A N 1
ATOM 755 C CA . GLN A 1 100 ? -2.806 6.744 9.457 1.00 97.12 100 GLN A CA 1
ATOM 756 C C . GLN A 1 100 ? -2.628 5.822 8.254 1.00 97.12 100 GLN A C 1
ATOM 758 O O . GLN A 1 100 ? -2.859 4.623 8.372 1.00 97.12 100 GLN A O 1
ATOM 763 N N . LYS A 1 101 ? -2.157 6.347 7.121 1.00 97.25 101 LYS A N 1
ATOM 764 C CA . LYS A 1 101 ? -1.842 5.540 5.930 1.00 97.25 101 LYS A CA 1
ATOM 765 C C . LYS A 1 101 ? -0.729 4.529 6.208 1.00 97.25 101 LYS A C 1
ATOM 767 O O . LYS A 1 101 ? -0.876 3.354 5.879 1.00 97.25 101 LYS A O 1
ATOM 772 N N . THR A 1 102 ? 0.339 4.963 6.876 1.00 96.56 102 THR A N 1
ATOM 773 C CA . THR A 1 102 ? 1.431 4.089 7.322 1.00 96.56 102 THR A CA 1
ATOM 774 C C . THR A 1 102 ? 0.925 3.036 8.301 1.00 96.56 102 THR A C 1
ATOM 776 O O . THR A 1 102 ? 1.220 1.861 8.111 1.00 96.56 102 THR A O 1
ATOM 779 N N . ALA A 1 103 ? 0.125 3.429 9.300 1.00 96.94 103 ALA A N 1
ATOM 780 C CA . ALA A 1 103 ? -0.453 2.490 10.262 1.00 96.94 103 ALA A CA 1
ATOM 781 C C . ALA A 1 103 ? -1.383 1.468 9.595 1.00 96.94 103 ALA A C 1
ATOM 783 O O . ALA A 1 103 ? -1.362 0.295 9.944 1.00 96.94 103 ALA A O 1
ATOM 784 N N . LEU A 1 104 ? -2.173 1.882 8.602 1.00 97.44 104 LEU A N 1
ATOM 785 C CA . LEU A 1 104 ? -3.025 0.962 7.853 1.00 97.44 104 LEU A CA 1
ATOM 786 C C . LEU A 1 104 ? -2.182 -0.075 7.106 1.00 97.44 104 LEU A C 1
ATOM 788 O O . LEU A 1 104 ? -2.451 -1.262 7.219 1.00 97.44 104 LEU A O 1
ATOM 792 N N . LEU A 1 105 ? -1.129 0.359 6.406 1.00 96.94 105 LEU A N 1
ATOM 793 C CA . LEU A 1 105 ? -0.217 -0.535 5.684 1.00 96.94 105 LEU A CA 1
ATOM 794 C C . LEU A 1 105 ? 0.620 -1.439 6.603 1.00 96.94 105 LEU A C 1
ATOM 796 O O . LEU A 1 105 ? 1.055 -2.498 6.159 1.00 96.94 105 LEU A O 1
ATOM 800 N N . SER A 1 106 ? 0.901 -1.018 7.840 1.00 96.06 106 SER A N 1
ATOM 801 C CA . SER A 1 106 ? 1.704 -1.801 8.786 1.00 96.06 106 SER A CA 1
ATOM 802 C C . SER A 1 106 ? 0.879 -2.787 9.606 1.00 96.06 106 S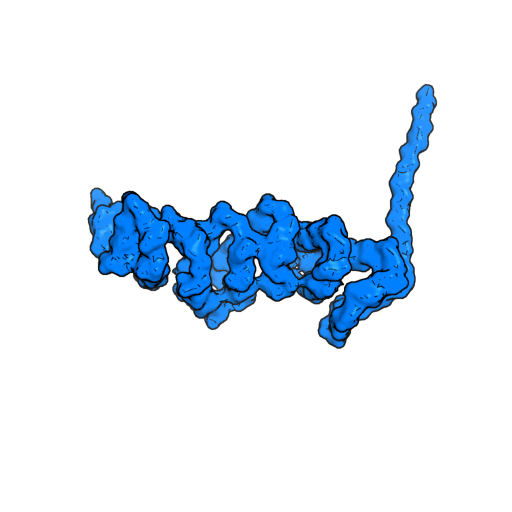ER A C 1
ATOM 804 O O . SER A 1 106 ? 1.360 -3.880 9.893 1.00 96.06 106 SER A O 1
ATOM 806 N N . GLU A 1 107 ? -0.329 -2.395 10.012 1.00 96.50 107 GLU A N 1
ATOM 807 C CA . GLU A 1 107 ? -1.168 -3.187 10.912 1.00 96.50 107 GLU A CA 1
ATOM 808 C C . GLU A 1 107 ? -2.125 -4.112 10.158 1.00 96.50 107 GLU A C 1
ATOM 810 O O . GLU A 1 107 ? -2.411 -5.208 10.640 1.00 96.50 107 GLU A O 1
ATOM 815 N N . PHE A 1 108 ? -2.638 -3.697 8.993 1.00 96.25 108 PHE A N 1
ATOM 816 C CA . PHE A 1 108 ? -3.523 -4.551 8.206 1.00 96.25 108 PHE A CA 1
ATOM 817 C C . PHE A 1 108 ? -2.659 -5.446 7.327 1.00 96.25 108 PHE A C 1
ATOM 819 O O . PHE A 1 108 ? -1.919 -4.974 6.462 1.00 96.25 108 PHE A O 1
ATOM 826 N N . ASP A 1 109 ? -2.764 -6.753 7.546 1.00 92.75 109 ASP A N 1
ATOM 827 C CA . ASP A 1 109 ? -2.128 -7.720 6.667 1.00 92.75 109 ASP A CA 1
ATOM 828 C C . ASP A 1 109 ? -2.745 -7.694 5.257 1.00 92.75 109 ASP A C 1
ATOM 830 O O . ASP A 1 109 ? -3.746 -7.027 4.970 1.00 92.75 109 ASP A O 1
ATOM 834 N N . SER A 1 110 ? -2.120 -8.429 4.340 1.00 90.88 110 SER A N 1
ATOM 835 C CA . SER A 1 110 ? -2.584 -8.487 2.958 1.00 90.88 110 SER A CA 1
ATOM 836 C C . SER A 1 110 ? -3.992 -9.063 2.815 1.00 90.88 110 SER A C 1
ATOM 838 O O . SER A 1 110 ? -4.684 -8.675 1.881 1.00 90.88 110 SER A O 1
ATOM 840 N N . GLU A 1 111 ? -4.420 -9.959 3.712 1.00 93.88 111 GLU A N 1
ATOM 841 C CA . GLU A 1 111 ? -5.771 -10.528 3.682 1.00 93.88 111 GLU A CA 1
ATOM 842 C C . GLU A 1 111 ? -6.796 -9.429 3.966 1.00 93.88 111 GLU A C 1
ATOM 844 O O . GLU A 1 111 ? -7.724 -9.233 3.181 1.00 93.88 111 GLU A O 1
ATOM 849 N N . LEU A 1 112 ? -6.585 -8.643 5.026 1.00 96.12 112 LEU A N 1
ATOM 850 C CA . LEU A 1 112 ? -7.453 -7.517 5.358 1.00 96.12 112 LEU A CA 1
ATOM 851 C C . LEU A 1 112 ? -7.431 -6.451 4.259 1.00 96.12 112 LEU A C 1
ATOM 853 O O . LEU A 1 112 ? -8.487 -5.990 3.838 1.00 96.12 112 LEU A O 1
ATOM 857 N N . LEU A 1 113 ? -6.258 -6.081 3.741 1.00 96.50 113 LEU A N 1
ATOM 858 C CA . LEU A 1 113 ? -6.150 -5.062 2.690 1.00 96.50 113 LEU A CA 1
ATOM 859 C C . LEU A 1 113 ? -6.770 -5.485 1.347 1.00 96.50 113 LEU A C 1
ATOM 861 O O . LEU A 1 113 ? -7.010 -4.616 0.511 1.00 96.50 113 LEU A O 1
ATOM 865 N N . GLN A 1 114 ? -7.042 -6.775 1.128 1.00 96.06 114 GLN A N 1
ATOM 866 C CA . GLN A 1 114 ? -7.744 -7.283 -0.058 1.00 96.06 114 GLN A CA 1
ATOM 867 C C . GLN A 1 114 ? -9.273 -7.285 0.080 1.00 96.06 114 GLN A C 1
ATOM 869 O O . GLN A 1 114 ? -9.951 -7.361 -0.942 1.00 96.06 114 GLN A O 1
ATOM 874 N N . LEU A 1 115 ? -9.818 -7.191 1.301 1.00 96.25 115 LEU A N 1
ATOM 875 C CA . LEU A 1 115 ? -11.267 -7.220 1.537 1.00 96.25 115 LEU A CA 1
ATOM 876 C C . LEU A 1 115 ? -12.041 -6.052 0.904 1.00 96.25 115 LEU A C 1
ATOM 878 O O . LEU A 1 115 ? -13.118 -6.311 0.368 1.00 96.25 115 LEU A O 1
ATOM 882 N N . PRO A 1 116 ? -11.574 -4.786 0.971 1.00 96.31 116 PRO A N 1
ATOM 883 C CA . PRO A 1 116 ? -12.319 -3.676 0.398 1.00 96.31 116 PRO A CA 1
ATOM 884 C C . PRO A 1 116 ? -12.512 -3.827 -1.109 1.00 96.31 116 PRO A C 1
ATOM 886 O O . PRO A 1 116 ? -11.651 -4.360 -1.819 1.00 96.31 116 PRO A O 1
ATOM 889 N N . ASP A 1 117 ? -13.602 -3.235 -1.596 1.00 96.12 117 ASP A N 1
ATOM 890 C CA . ASP A 1 117 ? -13.850 -3.079 -3.025 1.00 96.12 117 ASP A CA 1
ATOM 891 C C . ASP A 1 117 ? -12.624 -2.522 -3.774 1.00 96.12 117 ASP A C 1
ATOM 893 O O . ASP A 1 117 ? -11.860 -1.691 -3.264 1.00 96.12 117 ASP A O 1
ATOM 897 N N . GLU A 1 118 ? -12.439 -2.977 -5.013 1.00 95.62 118 GLU A N 1
ATOM 898 C CA . GLU A 1 118 ? -11.284 -2.611 -5.826 1.00 95.62 118 GLU A CA 1
ATOM 899 C C . GLU A 1 118 ? -11.161 -1.096 -6.013 1.00 95.62 118 GLU A C 1
ATOM 901 O O . GLU A 1 118 ? -10.051 -0.578 -5.914 1.00 95.62 118 GLU A O 1
ATOM 906 N N . ALA A 1 119 ? -12.262 -0.355 -6.184 1.00 96.56 119 ALA A N 1
ATOM 907 C CA . ALA A 1 119 ? -12.203 1.099 -6.338 1.00 96.56 119 ALA A CA 1
ATOM 908 C C . ALA A 1 119 ? -11.671 1.793 -5.072 1.00 96.56 119 ALA A C 1
ATOM 910 O O . ALA A 1 119 ? -10.945 2.784 -5.165 1.00 96.56 119 ALA A O 1
ATOM 911 N N . VAL A 1 120 ? -11.980 1.250 -3.889 1.00 97.00 120 VAL A N 1
ATOM 912 C CA . VAL A 1 120 ? -11.453 1.747 -2.608 1.00 97.00 120 VAL A CA 1
ATOM 913 C C . VAL A 1 120 ? -9.954 1.482 -2.519 1.00 97.00 120 VAL A C 1
ATOM 915 O O . VAL A 1 120 ? -9.193 2.388 -2.180 1.00 97.00 120 VAL A O 1
ATOM 918 N N . ARG A 1 121 ? -9.514 0.268 -2.872 1.00 97.25 121 ARG A N 1
ATOM 919 C CA . ARG A 1 121 ? -8.085 -0.082 -2.900 1.00 97.25 121 ARG A CA 1
ATOM 920 C C . ARG A 1 121 ? -7.324 0.775 -3.912 1.00 97.25 121 ARG A C 1
ATOM 922 O O . ARG A 1 121 ? -6.262 1.294 -3.586 1.00 97.25 121 ARG A O 1
ATOM 929 N N . MET A 1 122 ? -7.886 0.981 -5.103 1.00 97.81 122 MET A N 1
ATOM 930 C CA . MET A 1 122 ? -7.329 1.854 -6.139 1.00 97.81 122 MET A CA 1
ATOM 931 C C . MET A 1 122 ? -7.131 3.282 -5.628 1.00 97.81 122 MET A C 1
ATOM 933 O O . MET A 1 122 ? -6.052 3.842 -5.805 1.00 97.81 122 MET A O 1
ATOM 937 N N . ALA A 1 123 ? -8.145 3.857 -4.974 1.00 97.75 123 ALA A N 1
ATOM 938 C CA . ALA A 1 123 ? -8.062 5.203 -4.414 1.00 97.75 123 ALA A CA 1
ATOM 939 C C . ALA A 1 123 ? -7.004 5.296 -3.305 1.00 97.75 123 ALA A C 1
ATOM 941 O O . ALA A 1 123 ? -6.174 6.202 -3.326 1.00 97.75 123 ALA A O 1
ATOM 942 N N . PHE A 1 124 ? -6.990 4.331 -2.382 1.00 98.06 124 PHE A N 1
ATOM 943 C CA . PHE A 1 124 ? -6.030 4.296 -1.282 1.00 98.06 124 PHE A CA 1
ATOM 944 C C . PHE A 1 124 ? -4.581 4.195 -1.774 1.00 98.06 124 PHE A C 1
ATOM 946 O O . PHE A 1 124 ? -3.736 5.015 -1.416 1.00 98.06 124 PHE A O 1
ATOM 953 N N . PHE A 1 125 ? -4.281 3.205 -2.619 1.00 97.75 125 PHE A N 1
ATOM 954 C CA . PHE A 1 125 ? -2.925 3.014 -3.129 1.00 97.75 125 PHE A CA 1
ATOM 955 C C . PHE A 1 125 ? -2.505 4.124 -4.096 1.00 97.75 125 PHE A C 1
ATOM 957 O O . PHE A 1 125 ? -1.336 4.498 -4.097 1.00 97.75 125 PHE A O 1
ATOM 964 N N . GLY A 1 126 ? -3.439 4.681 -4.872 1.00 96.81 126 GLY A N 1
ATOM 965 C CA . GLY A 1 126 ? -3.190 5.861 -5.700 1.00 96.81 126 GLY A CA 1
ATOM 966 C C . GLY A 1 126 ? -2.725 7.056 -4.868 1.00 96.81 126 GLY A C 1
ATOM 967 O O . GLY A 1 126 ? -1.680 7.628 -5.163 1.00 96.81 126 GLY A O 1
ATOM 968 N N . ASP A 1 127 ? -3.426 7.360 -3.775 1.00 95.81 127 ASP A N 1
ATOM 969 C CA . ASP A 1 127 ? -3.049 8.437 -2.851 1.00 95.81 127 ASP A CA 1
ATOM 970 C C . ASP A 1 127 ? -1.673 8.180 -2.203 1.00 95.81 127 ASP A C 1
ATOM 972 O O . ASP A 1 127 ? -0.801 9.049 -2.187 1.00 95.81 127 ASP A O 1
ATOM 976 N N . VAL A 1 128 ? -1.402 6.942 -1.765 1.00 96.81 128 VAL A N 1
ATOM 977 C CA . VAL A 1 128 ? -0.074 6.550 -1.251 1.00 96.81 128 VAL A CA 1
ATOM 978 C C . VAL A 1 128 ? 1.024 6.741 -2.306 1.00 96.81 128 VAL A C 1
ATOM 980 O O . VAL A 1 128 ? 2.113 7.221 -1.983 1.00 96.81 128 VAL A O 1
ATOM 983 N N . PHE A 1 129 ? 0.765 6.384 -3.566 1.00 96.56 129 PHE A N 1
ATOM 984 C CA . PHE A 1 129 ? 1.731 6.555 -4.654 1.00 96.56 129 PHE A CA 1
ATOM 985 C C . PHE A 1 129 ? 1.984 8.029 -4.951 1.00 96.56 129 PHE A C 1
ATOM 987 O O . PHE A 1 129 ? 3.140 8.404 -5.152 1.00 96.56 129 PHE A O 1
ATOM 994 N N . ASP A 1 130 ? 0.945 8.861 -4.931 1.00 94.19 130 ASP A N 1
ATOM 995 C CA . ASP A 1 130 ? 1.058 10.303 -5.141 1.00 94.19 130 ASP A CA 1
ATOM 996 C C . ASP A 1 130 ? 1.870 10.973 -4.027 1.00 94.19 130 ASP A C 1
ATOM 998 O O . ASP A 1 130 ? 2.732 11.806 -4.317 1.00 94.19 130 ASP A O 1
ATOM 1002 N N . ILE A 1 131 ? 1.664 10.577 -2.765 1.00 92.75 131 ILE A N 1
ATOM 1003 C CA . ILE A 1 131 ? 2.466 11.051 -1.626 1.00 92.75 131 ILE A CA 1
ATOM 1004 C C . ILE A 1 131 ? 3.939 10.676 -1.822 1.00 92.75 131 ILE A C 1
ATOM 1006 O O . ILE A 1 131 ? 4.813 11.542 -1.802 1.00 92.75 131 ILE A O 1
ATOM 1010 N N . ILE A 1 132 ? 4.230 9.400 -2.098 1.00 93.44 132 ILE A N 1
ATOM 1011 C CA . ILE A 1 132 ? 5.606 8.934 -2.331 1.00 93.44 132 ILE A CA 1
ATOM 1012 C C . ILE A 1 132 ? 6.220 9.620 -3.565 1.00 93.44 132 ILE A C 1
ATOM 1014 O O . ILE A 1 132 ? 7.415 9.918 -3.584 1.00 93.44 132 ILE A O 1
ATOM 1018 N N . GLY A 1 133 ? 5.423 9.892 -4.598 1.00 88.19 133 GLY A N 1
ATOM 1019 C CA . GLY A 1 133 ? 5.851 10.554 -5.829 1.00 88.19 133 GLY A CA 1
ATOM 1020 C C . GLY A 1 133 ? 6.282 12.010 -5.637 1.00 88.19 133 GLY A C 1
ATOM 1021 O O . GLY A 1 133 ? 7.113 12.495 -6.406 1.00 88.19 133 GLY A O 1
ATOM 1022 N N . ARG A 1 134 ? 5.780 12.693 -4.598 1.00 86.75 134 ARG A N 1
ATOM 1023 C CA . ARG A 1 134 ? 6.216 14.051 -4.211 1.00 86.75 134 ARG A CA 1
ATOM 1024 C C . ARG A 1 134 ? 7.598 14.077 -3.547 1.00 86.75 134 ARG A C 1
ATOM 1026 O O . ARG A 1 134 ? 8.160 15.155 -3.388 1.00 86.75 134 ARG A O 1
ATOM 1033 N N . ASP A 1 135 ? 8.135 12.909 -3.190 1.00 71.56 135 ASP A N 1
ATOM 1034 C CA . ASP A 1 135 ? 9.492 12.687 -2.675 1.00 71.56 135 ASP A CA 1
ATOM 1035 C C . ASP A 1 135 ? 9.870 13.530 -1.440 1.00 71.56 135 ASP A C 1
ATOM 1037 O O . ASP A 1 135 ? 11.014 13.954 -1.270 1.00 71.56 135 ASP A O 1
ATOM 1041 N N . GLN A 1 136 ? 8.916 13.776 -0.537 1.00 74.69 136 GLN A N 1
ATOM 1042 C CA . GLN A 1 136 ? 9.224 14.409 0.745 1.00 74.69 136 GLN A CA 1
ATOM 1043 C C . GLN A 1 136 ? 9.858 13.381 1.688 1.00 74.69 136 GLN A C 1
ATOM 1045 O O . GLN A 1 136 ? 9.239 12.385 2.061 1.00 74.69 136 GLN A O 1
ATOM 1050 N N . PHE A 1 137 ? 11.116 13.612 2.080 1.00 71.50 137 PHE A N 1
ATOM 1051 C CA . PHE A 1 137 ? 11.945 12.578 2.709 1.00 71.50 137 PHE A CA 1
ATOM 1052 C C . PHE A 1 137 ? 11.309 11.898 3.924 1.00 71.50 137 PHE A C 1
ATOM 1054 O O . PHE A 1 137 ? 11.428 10.683 4.050 1.00 71.50 137 PHE A O 1
ATOM 1061 N N . VAL A 1 138 ? 10.658 12.634 4.827 1.00 78.56 138 VAL A N 1
ATOM 1062 C CA . VAL A 1 138 ? 10.057 12.046 6.041 1.00 78.56 138 VAL A CA 1
ATOM 1063 C C . VAL A 1 138 ? 8.966 11.037 5.670 1.00 78.56 138 VAL A C 1
ATOM 1065 O O . VAL A 1 138 ? 8.996 9.900 6.123 1.00 78.56 138 VAL A O 1
ATOM 1068 N N . GLU A 1 139 ? 8.090 11.422 4.752 1.00 81.38 139 GLU A N 1
ATOM 1069 C CA . GLU A 1 139 ? 6.924 10.656 4.310 1.00 81.38 139 GLU A CA 1
ATOM 1070 C C . GLU A 1 139 ? 7.337 9.364 3.597 1.00 81.38 139 GLU A C 1
ATOM 1072 O O . GLU A 1 139 ? 6.858 8.271 3.904 1.00 81.38 139 GLU A O 1
ATOM 1077 N N . VAL A 1 140 ? 8.307 9.476 2.687 1.00 82.31 140 VAL A N 1
ATOM 1078 C CA . VAL A 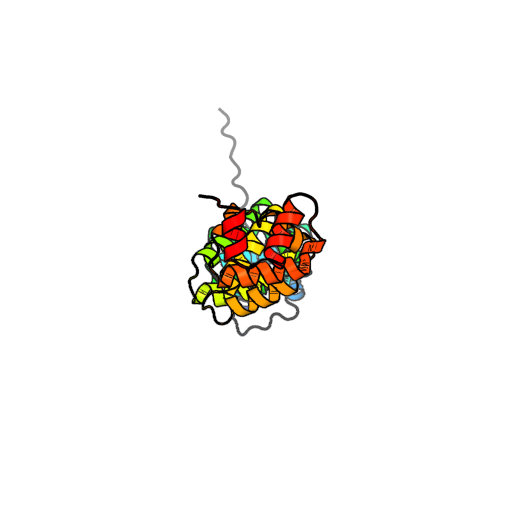1 140 ? 8.861 8.347 1.929 1.00 82.31 140 VAL A CA 1
ATOM 1079 C C . VAL A 1 140 ? 9.544 7.334 2.852 1.00 82.31 140 VAL A C 1
ATOM 1081 O O . VAL A 1 140 ? 9.441 6.124 2.631 1.00 82.31 140 VAL A O 1
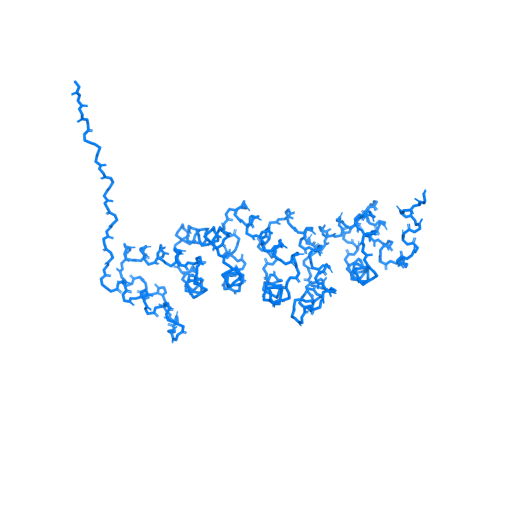ATOM 1084 N N . ASN A 1 141 ? 10.246 7.809 3.888 1.00 89.94 141 ASN A N 1
ATOM 1085 C CA . ASN A 1 141 ? 10.940 6.943 4.843 1.00 89.94 141 ASN A CA 1
ATOM 1086 C C . ASN A 1 141 ? 9.989 6.080 5.677 1.00 89.94 141 ASN A C 1
ATOM 1088 O O . ASN A 1 141 ? 10.406 5.005 6.115 1.00 89.94 141 ASN A O 1
ATOM 1092 N N . ASP A 1 142 ? 8.756 6.536 5.878 1.00 88.81 142 ASP A N 1
ATOM 1093 C CA . ASP A 1 142 ? 7.748 5.816 6.649 1.00 88.81 142 ASP A CA 1
ATOM 1094 C C . ASP A 1 142 ? 6.883 4.927 5.743 1.00 88.81 142 ASP A C 1
ATOM 1096 O O . ASP A 1 142 ? 6.685 3.752 6.051 1.00 88.81 142 ASP A O 1
ATOM 1100 N N . LEU A 1 143 ? 6.449 5.437 4.584 1.00 93.75 143 LEU A N 1
ATOM 1101 C CA . LEU A 1 143 ? 5.512 4.736 3.699 1.00 93.75 143 LEU A CA 1
ATOM 1102 C C . LEU A 1 143 ? 6.152 3.643 2.839 1.00 93.75 143 LEU A C 1
ATOM 1104 O O . LEU A 1 143 ? 5.576 2.566 2.690 1.00 93.75 143 LEU A O 1
ATOM 1108 N N . VAL A 1 144 ? 7.325 3.881 2.241 1.00 94.81 144 VAL A N 1
ATOM 1109 C CA . VAL A 1 144 ? 7.902 2.911 1.291 1.00 94.81 144 VAL A CA 1
ATOM 1110 C C . VAL A 1 144 ? 8.204 1.560 1.956 1.00 94.81 144 VAL A C 1
ATOM 1112 O O . VAL A 1 144 ? 7.833 0.539 1.375 1.00 94.81 144 VAL A O 1
ATOM 1115 N N . PRO A 1 145 ? 8.820 1.488 3.156 1.00 94.62 145 PRO A N 1
ATOM 1116 C CA . PRO A 1 145 ? 9.093 0.202 3.797 1.00 94.62 145 PRO A CA 1
ATOM 1117 C C . PRO A 1 145 ? 7.837 -0.638 4.054 1.00 94.62 145 PRO A C 1
ATOM 1119 O O . PRO A 1 145 ? 7.869 -1.847 3.832 1.00 94.62 145 PRO A O 1
ATOM 1122 N N . VAL A 1 146 ? 6.733 -0.010 4.475 1.00 94.56 146 VAL A N 1
ATOM 1123 C CA . VAL A 1 146 ? 5.471 -0.719 4.748 1.00 94.56 146 VAL A CA 1
ATOM 1124 C C . VAL A 1 146 ? 4.728 -1.077 3.459 1.00 94.56 146 VAL A C 1
ATOM 1126 O O . VAL A 1 146 ? 4.203 -2.181 3.334 1.00 94.56 146 VAL A O 1
ATOM 1129 N N . LEU A 1 147 ? 4.772 -0.213 2.438 1.00 95.88 147 LEU A N 1
ATOM 1130 C CA . LEU A 1 147 ? 4.169 -0.480 1.130 1.00 95.88 147 LEU A CA 1
ATOM 1131 C C . LEU A 1 147 ? 4.780 -1.719 0.454 1.00 95.88 147 LEU A C 1
ATOM 1133 O O . LEU A 1 147 ? 4.084 -2.493 -0.198 1.00 95.88 147 LEU A O 1
ATOM 1137 N N . VAL A 1 148 ? 6.086 -1.946 0.608 1.00 93.25 148 VAL A N 1
ATOM 1138 C CA . VAL A 1 148 ? 6.755 -3.125 0.029 1.00 93.25 148 VAL A CA 1
ATOM 1139 C C . VAL A 1 148 ? 6.191 -4.444 0.581 1.00 93.25 148 VAL A C 1
ATOM 1141 O O . VAL A 1 148 ? 6.134 -5.443 -0.144 1.00 93.25 148 VAL A O 1
ATOM 1144 N N . GLY A 1 149 ? 5.726 -4.443 1.832 1.00 88.31 149 GLY A N 1
ATOM 1145 C CA . GLY A 1 149 ? 5.104 -5.600 2.477 1.00 88.31 149 GLY A CA 1
ATOM 1146 C C . GLY A 1 149 ? 3.677 -5.907 2.012 1.00 88.31 149 GLY A C 1
ATOM 1147 O O . GLY A 1 149 ? 3.177 -6.986 2.303 1.00 88.31 149 GLY A O 1
ATOM 1148 N N . THR A 1 150 ? 3.030 -5.004 1.270 1.00 91.38 150 THR A N 1
ATOM 1149 C CA . THR A 1 150 ? 1.589 -5.077 0.953 1.00 91.38 150 THR A CA 1
ATOM 1150 C C . THR A 1 150 ? 1.300 -5.242 -0.541 1.00 91.38 150 THR A C 1
ATOM 1152 O O . THR A 1 150 ? 0.166 -5.077 -0.985 1.00 91.38 150 THR A O 1
ATOM 1155 N N . HIS A 1 151 ? 2.305 -5.620 -1.337 1.00 89.44 151 HIS A N 1
ATOM 1156 C CA . HIS A 1 151 ? 2.190 -5.716 -2.797 1.00 89.44 151 HIS A CA 1
ATOM 1157 C C . HIS A 1 151 ? 1.106 -6.692 -3.285 1.00 89.44 151 HIS A C 1
ATOM 1159 O O . HIS A 1 151 ? 0.538 -6.482 -4.350 1.00 89.44 151 HIS A O 1
ATOM 1165 N N . SER A 1 152 ? 0.787 -7.734 -2.515 1.00 89.69 152 SER A N 1
ATOM 1166 C CA . SER A 1 152 ? -0.291 -8.685 -2.820 1.00 89.69 152 SER A CA 1
ATOM 1167 C C . SER A 1 152 ? -1.687 -8.065 -2.711 1.00 89.69 152 SER A C 1
ATOM 1169 O O . SER A 1 152 ? -2.626 -8.586 -3.304 1.00 89.69 152 SER A O 1
ATOM 1171 N N . ALA A 1 153 ? -1.852 -6.960 -1.980 1.00 94.25 153 ALA A N 1
ATOM 1172 C CA . ALA A 1 153 ? -3.126 -6.254 -1.866 1.00 94.25 153 ALA A CA 1
ATOM 1173 C C . ALA A 1 153 ? -3.342 -5.197 -2.964 1.00 94.25 153 ALA A C 1
ATOM 1175 O O . ALA A 1 153 ? -4.461 -4.693 -3.112 1.00 94.25 153 ALA A O 1
ATOM 1176 N N . LEU A 1 154 ? -2.302 -4.885 -3.750 1.00 95.50 154 LEU A N 1
ATOM 1177 C CA . LEU A 1 154 ? -2.389 -3.949 -4.868 1.00 95.50 154 LEU A CA 1
ATOM 1178 C C . LEU A 1 154 ? -3.304 -4.501 -5.972 1.00 95.50 154 LEU A C 1
ATOM 1180 O O . LEU A 1 154 ? -3.059 -5.611 -6.452 1.00 95.50 154 LEU A O 1
ATOM 1184 N N . PRO A 1 155 ? -4.294 -3.720 -6.441 1.00 96.38 155 PRO A N 1
ATOM 1185 C CA . PRO A 1 155 ? -5.005 -4.021 -7.679 1.00 96.38 155 PRO A CA 1
ATOM 1186 C C . PRO A 1 155 ? -4.037 -4.186 -8.858 1.00 96.38 155 PRO A C 1
ATOM 1188 O O . PRO A 1 155 ? -3.075 -3.420 -8.983 1.00 96.38 155 PRO A O 1
ATOM 1191 N N . GLU A 1 156 ? -4.308 -5.144 -9.747 1.00 95.81 156 GLU A N 1
ATOM 1192 C CA . GLU A 1 156 ? -3.408 -5.488 -10.861 1.00 95.81 156 GLU A CA 1
ATOM 1193 C C . GLU A 1 156 ? -3.102 -4.288 -11.765 1.00 95.81 156 GLU A C 1
ATOM 1195 O O . GLU A 1 156 ? -1.973 -4.092 -12.220 1.00 95.81 156 GLU A O 1
ATOM 1200 N N . VAL A 1 157 ? -4.099 -3.418 -11.954 1.00 96.00 157 VAL A N 1
ATOM 1201 C CA . VAL A 1 157 ? -3.998 -2.181 -12.740 1.00 96.00 157 VAL A CA 1
ATOM 1202 C C . VAL A 1 157 ? -2.898 -1.245 -12.215 1.00 96.00 157 VAL A C 1
ATOM 1204 O O . VAL A 1 157 ? -2.328 -0.468 -12.983 1.00 96.00 157 VAL A O 1
ATOM 1207 N N . LEU A 1 158 ? -2.545 -1.329 -10.927 1.00 97.12 158 LEU A N 1
ATOM 1208 C CA . LEU A 1 158 ? -1.500 -0.509 -10.312 1.00 97.12 158 LEU A CA 1
ATOM 1209 C C . LEU A 1 158 ? -0.109 -1.142 -10.339 1.00 97.12 158 LEU A C 1
ATOM 1211 O O . LEU A 1 158 ? 0.856 -0.441 -10.035 1.00 97.12 158 LEU A O 1
ATOM 1215 N N . TRP A 1 159 ? 0.053 -2.411 -10.720 1.00 97.69 159 TRP A N 1
ATOM 1216 C CA . TRP A 1 159 ? 1.352 -3.094 -10.641 1.00 97.69 159 TRP A CA 1
ATOM 1217 C C . TRP A 1 159 ? 2.446 -2.411 -11.466 1.00 97.69 159 TRP A C 1
ATOM 1219 O O . TRP A 1 159 ? 3.568 -2.237 -10.991 1.00 97.69 159 TRP A O 1
ATOM 1229 N N . ALA A 1 160 ? 2.126 -1.952 -12.677 1.00 96.81 160 ALA A N 1
ATOM 1230 C CA . ALA A 1 160 ? 3.081 -1.215 -13.502 1.00 96.81 160 ALA A CA 1
ATOM 1231 C C . ALA A 1 160 ? 3.511 0.110 -12.844 1.00 96.81 160 ALA A C 1
ATOM 1233 O O . ALA A 1 160 ? 4.702 0.433 -12.817 1.00 96.81 160 ALA A O 1
ATOM 1234 N N . ASN A 1 161 ? 2.557 0.856 -12.277 1.00 96.75 161 ASN A N 1
ATOM 1235 C CA . ASN A 1 161 ? 2.822 2.111 -11.568 1.00 96.75 161 ASN A CA 1
ATOM 1236 C C . ASN A 1 161 ? 3.639 1.869 -10.300 1.00 96.75 161 ASN A C 1
ATOM 1238 O O . ASN A 1 161 ? 4.571 2.616 -10.020 1.00 96.75 161 ASN A O 1
ATOM 1242 N N . TYR A 1 162 ? 3.345 0.788 -9.583 1.00 97.56 162 TYR A N 1
ATOM 1243 C CA . TYR A 1 162 ? 4.082 0.364 -8.404 1.00 97.56 162 TYR A CA 1
ATOM 1244 C C . TYR A 1 162 ? 5.554 0.085 -8.723 1.00 97.56 162 TYR A C 1
ATOM 1246 O O . TYR A 1 162 ? 6.442 0.633 -8.074 1.00 97.56 162 TYR A O 1
ATOM 1254 N N . VAL A 1 163 ? 5.845 -0.698 -9.768 1.00 97.75 163 VAL A N 1
ATOM 1255 C CA . VAL A 1 163 ? 7.238 -0.967 -10.161 1.00 97.75 163 VAL A CA 1
ATOM 1256 C C . VAL A 1 163 ? 7.958 0.321 -10.565 1.00 97.75 163 VAL A C 1
ATOM 1258 O O . VAL A 1 163 ? 9.104 0.533 -10.167 1.00 97.75 163 VAL A O 1
ATOM 1261 N N . MET A 1 164 ? 7.291 1.215 -11.298 1.00 96.56 164 MET A N 1
ATOM 1262 C CA . MET A 1 164 ? 7.856 2.518 -11.662 1.00 96.56 164 MET A CA 1
ATOM 1263 C C . MET A 1 164 ? 8.127 3.405 -10.442 1.00 96.56 164 MET A C 1
ATOM 1265 O O . MET A 1 164 ? 9.185 4.035 -10.367 1.00 96.56 164 MET A O 1
ATOM 1269 N N . LEU A 1 165 ? 7.215 3.416 -9.468 1.00 96.00 165 LEU A N 1
ATOM 1270 C CA . LEU A 1 165 ? 7.388 4.102 -8.191 1.00 96.00 165 LEU A CA 1
ATOM 1271 C C . LEU A 1 165 ? 8.629 3.578 -7.462 1.00 96.00 165 LEU A C 1
ATOM 1273 O O . LEU A 1 165 ? 9.470 4.370 -7.043 1.00 96.00 165 LEU A O 1
ATOM 1277 N N . LEU A 1 166 ? 8.796 2.254 -7.377 1.00 97.00 166 LEU A N 1
ATOM 1278 C CA . LEU A 1 166 ? 9.966 1.636 -6.754 1.00 97.00 166 LEU A CA 1
ATOM 1279 C C . LEU A 1 166 ? 11.268 1.965 -7.498 1.00 97.00 166 LEU A C 1
ATOM 1281 O O . LEU A 1 166 ? 12.278 2.243 -6.852 1.00 97.00 166 LEU A O 1
ATOM 1285 N N . ILE A 1 167 ? 11.275 1.967 -8.838 1.00 96.50 167 ILE A N 1
ATOM 1286 C CA . ILE A 1 167 ? 12.452 2.375 -9.626 1.00 96.50 167 ILE A CA 1
ATOM 1287 C C . ILE A 1 167 ? 12.829 3.820 -9.290 1.00 96.50 167 ILE A C 1
ATOM 1289 O O . ILE A 1 167 ? 13.993 4.091 -8.991 1.00 96.50 167 ILE A O 1
ATOM 1293 N N . ASN A 1 168 ? 11.855 4.731 -9.280 1.00 93.56 168 ASN A N 1
ATOM 1294 C CA . ASN A 1 168 ? 12.087 6.134 -8.945 1.00 93.56 168 ASN A CA 1
ATOM 1295 C C . ASN A 1 168 ? 12.609 6.296 -7.514 1.00 93.56 168 ASN A C 1
ATOM 1297 O O . ASN A 1 168 ? 13.580 7.020 -7.300 1.00 93.56 168 ASN A O 1
ATOM 1301 N N . GLN A 1 169 ? 12.021 5.578 -6.558 1.00 94.25 169 GLN A N 1
ATOM 1302 C CA . GLN A 1 169 ? 12.395 5.674 -5.151 1.00 94.25 169 GLN A CA 1
ATOM 1303 C C . GLN A 1 169 ? 13.721 5.000 -4.817 1.00 94.25 169 GLN A C 1
ATOM 1305 O O . GLN A 1 169 ? 14.438 5.438 -3.927 1.00 94.25 169 GLN A O 1
ATOM 1310 N N . SER A 1 170 ? 14.123 3.981 -5.568 1.00 94.88 170 SER A N 1
ATOM 1311 C CA . SER A 1 170 ? 15.397 3.295 -5.342 1.00 94.88 170 SER A CA 1
ATOM 1312 C C . SER A 1 170 ? 16.629 4.207 -5.474 1.00 94.88 170 SER A C 1
ATOM 1314 O O . SER A 1 170 ? 17.695 3.878 -4.945 1.00 94.88 170 SER A O 1
ATOM 1316 N N . VAL A 1 171 ? 16.499 5.346 -6.160 1.00 92.69 171 VAL A N 1
ATOM 1317 C CA . VAL A 1 171 ? 17.568 6.337 -6.351 1.00 92.69 171 VAL A CA 1
ATOM 1318 C C . VAL A 1 171 ? 17.350 7.623 -5.552 1.00 92.69 171 VAL A C 1
ATOM 1320 O O . VAL A 1 171 ? 18.138 8.553 -5.703 1.00 92.69 171 VAL A O 1
ATOM 1323 N N . SER A 1 172 ? 16.302 7.706 -4.727 1.00 89.69 172 SER A N 1
ATOM 1324 C CA . SER A 1 172 ? 16.082 8.879 -3.878 1.00 89.69 172 SER A CA 1
ATOM 1325 C C . SER A 1 172 ? 17.102 8.933 -2.733 1.00 89.69 172 SER A C 1
ATOM 1327 O O . SER A 1 172 ? 17.800 7.959 -2.432 1.00 89.69 172 SER A O 1
ATOM 1329 N N . MET A 1 173 ? 17.186 10.090 -2.071 1.00 87.75 173 MET A N 1
ATOM 1330 C CA . MET A 1 173 ? 18.047 10.290 -0.893 1.00 87.75 173 MET A CA 1
ATOM 1331 C C . MET A 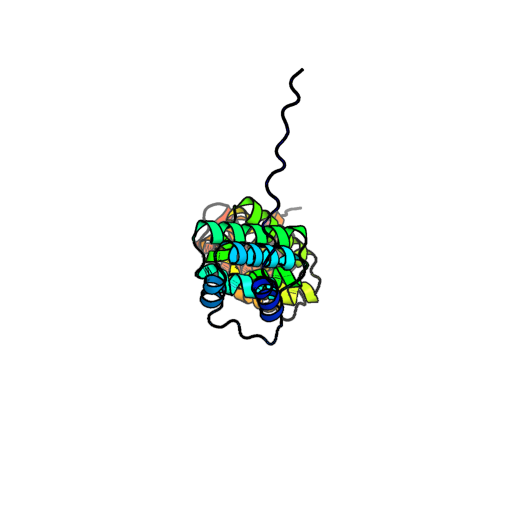1 173 ? 17.387 9.801 0.414 1.00 87.75 173 MET A C 1
ATOM 1333 O O . MET A 1 173 ? 17.904 10.040 1.505 1.00 87.75 173 MET A O 1
ATOM 1337 N N . SER A 1 174 ? 16.244 9.112 0.325 1.00 89.06 174 SER A N 1
ATOM 1338 C CA . SER A 1 174 ? 15.537 8.529 1.467 1.00 89.06 174 SER A CA 1
ATOM 1339 C C . SER A 1 174 ? 16.364 7.409 2.120 1.00 89.06 174 SER A C 1
ATOM 1341 O O . SER A 1 174 ? 16.706 6.413 1.483 1.00 89.06 174 SER A O 1
ATOM 1343 N N . TYR A 1 175 ? 16.670 7.545 3.415 1.00 90.44 175 TYR A N 1
ATOM 1344 C CA . TYR A 1 175 ? 17.550 6.620 4.142 1.00 90.44 175 TYR A CA 1
ATOM 1345 C C . TYR A 1 175 ? 16.903 5.259 4.469 1.00 90.44 175 TYR A C 1
ATOM 1347 O O . TYR A 1 175 ? 17.625 4.284 4.667 1.00 90.44 175 TYR A O 1
ATOM 1355 N N . LYS A 1 176 ? 15.567 5.169 4.505 1.00 93.00 176 LYS A N 1
ATOM 1356 C CA . LYS A 1 176 ? 14.801 3.913 4.648 1.00 93.00 176 LYS A CA 1
ATOM 1357 C C . LYS A 1 176 ? 14.106 3.508 3.353 1.00 93.00 176 LYS A C 1
ATOM 1359 O O . LYS A 1 176 ? 14.166 2.341 2.968 1.00 93.00 176 LYS A O 1
ATOM 1364 N N . GLY A 1 177 ? 13.473 4.461 2.673 1.00 93.31 177 GLY A N 1
ATOM 1365 C CA . GLY A 1 177 ? 12.652 4.199 1.495 1.00 93.31 177 GLY A CA 1
ATOM 1366 C C . GLY A 1 177 ? 13.465 3.734 0.292 1.00 93.31 177 GLY A C 1
ATOM 1367 O O . GLY A 1 177 ? 13.125 2.713 -0.306 1.00 93.31 177 GLY A O 1
ATOM 1368 N N . ALA A 1 178 ? 14.591 4.387 -0.020 1.00 93.75 178 ALA A N 1
ATOM 1369 C CA . ALA A 1 178 ? 15.409 3.971 -1.160 1.00 93.75 178 ALA A CA 1
ATOM 1370 C C . ALA A 1 178 ? 16.000 2.556 -0.986 1.00 93.75 178 ALA A C 1
ATOM 1372 O O . ALA A 1 178 ? 15.881 1.747 -1.915 1.00 93.75 178 ALA A O 1
ATOM 1373 N N . PRO A 1 179 ? 16.577 2.179 0.178 1.00 94.81 179 PRO A N 1
ATOM 1374 C CA . PRO A 1 179 ? 16.981 0.795 0.433 1.00 94.81 179 PRO A CA 1
ATOM 1375 C C . PRO A 1 179 ? 15.830 -0.212 0.341 1.00 94.81 179 PRO A C 1
ATOM 1377 O O . PRO A 1 179 ? 15.996 -1.251 -0.303 1.00 94.81 179 PRO A O 1
ATOM 1380 N N . ALA A 1 180 ? 14.664 0.099 0.921 1.00 96.00 180 ALA A N 1
ATOM 1381 C CA . ALA A 1 180 ? 13.493 -0.774 0.863 1.00 96.00 180 ALA A CA 1
ATOM 1382 C C . ALA A 1 180 ? 13.027 -1.000 -0.584 1.00 96.00 180 ALA A C 1
ATOM 1384 O O . ALA A 1 180 ? 12.826 -2.143 -0.993 1.00 96.00 180 ALA A O 1
ATOM 1385 N N . ALA A 1 181 ? 12.960 0.059 -1.398 1.00 96.56 181 ALA A N 1
ATOM 1386 C CA . ALA A 1 181 ? 12.589 -0.037 -2.807 1.00 96.56 181 ALA A CA 1
ATOM 1387 C C . ALA A 1 181 ? 13.593 -0.859 -3.631 1.00 96.56 181 ALA A C 1
ATOM 1389 O O . ALA A 1 181 ? 13.195 -1.705 -4.434 1.00 96.56 181 ALA A O 1
ATOM 1390 N N . ARG A 1 182 ? 14.905 -0.681 -3.404 1.00 95.88 182 ARG A N 1
ATOM 1391 C CA . ARG A 1 182 ? 15.942 -1.512 -4.049 1.00 95.88 182 ARG A CA 1
ATOM 1392 C C . ARG A 1 182 ? 15.761 -2.986 -3.714 1.00 95.88 182 ARG A C 1
ATOM 1394 O O . ARG A 1 182 ? 15.834 -3.824 -4.609 1.00 95.88 182 ARG A O 1
ATOM 1401 N N . GLN A 1 183 ? 15.540 -3.303 -2.440 1.00 95.94 183 GLN A N 1
ATOM 1402 C CA . GLN A 1 183 ? 15.344 -4.679 -1.999 1.00 95.94 183 GLN A CA 1
ATOM 1403 C C . GLN A 1 183 ? 14.066 -5.273 -2.602 1.00 95.94 183 GLN A C 1
ATOM 1405 O O . GLN A 1 183 ? 14.113 -6.392 -3.117 1.00 95.94 183 GLN A O 1
ATOM 1410 N N . ALA A 1 184 ? 12.970 -4.511 -2.608 1.00 96.50 184 ALA A N 1
ATOM 1411 C CA . ALA A 1 184 ? 11.690 -4.900 -3.193 1.00 96.50 184 ALA A CA 1
ATOM 1412 C C . ALA A 1 184 ? 11.838 -5.323 -4.656 1.00 96.50 184 ALA A C 1
ATOM 1414 O O . ALA A 1 184 ? 11.456 -6.432 -5.018 1.00 96.50 184 ALA A O 1
ATOM 1415 N N . LEU A 1 185 ? 12.500 -4.494 -5.472 1.00 97.31 185 LEU A N 1
ATOM 1416 C CA . LEU A 1 185 ? 12.734 -4.760 -6.896 1.00 97.31 185 LEU A CA 1
ATOM 1417 C C . LEU A 1 185 ? 13.490 -6.073 -7.151 1.00 97.31 185 LEU A C 1
ATOM 1419 O O . LEU A 1 185 ? 13.352 -6.657 -8.219 1.00 97.31 185 LEU A O 1
ATOM 1423 N N . THR A 1 186 ? 14.264 -6.581 -6.186 1.00 94.69 186 THR A N 1
ATOM 1424 C CA . THR A 1 186 ? 14.959 -7.878 -6.317 1.00 94.69 186 THR A CA 1
ATOM 1425 C C . THR A 1 186 ? 14.111 -9.086 -5.921 1.00 94.69 186 THR A C 1
ATOM 1427 O O . THR A 1 186 ? 14.538 -10.216 -6.139 1.00 94.69 186 THR A O 1
ATOM 1430 N N . ARG A 1 187 ? 12.927 -8.876 -5.336 1.00 94.88 187 ARG A N 1
ATOM 1431 C CA . ARG A 1 187 ? 12.073 -9.931 -4.762 1.00 94.88 187 ARG A CA 1
ATOM 1432 C C . ARG A 1 187 ? 10.598 -9.799 -5.157 1.00 94.88 187 ARG A C 1
ATOM 1434 O O . ARG A 1 187 ? 9.747 -10.376 -4.492 1.00 94.88 187 ARG A O 1
ATOM 1441 N N . LEU A 1 188 ? 10.301 -9.034 -6.206 1.00 96.44 188 LEU A N 1
ATOM 1442 C CA . LEU A 1 188 ? 8.948 -8.929 -6.746 1.00 96.44 188 LEU A CA 1
ATOM 1443 C C . LEU A 1 188 ? 8.420 -10.300 -7.202 1.00 96.44 188 LEU A C 1
ATOM 1445 O O . LEU A 1 188 ? 9.184 -11.060 -7.800 1.00 96.44 188 LEU A O 1
ATOM 1449 N N . PRO A 1 189 ? 7.124 -10.585 -6.993 1.00 96.19 189 PRO A N 1
ATOM 1450 C CA . PRO A 1 189 ? 6.436 -11.657 -7.702 1.00 96.19 189 PRO A CA 1
ATOM 1451 C C . PRO A 1 189 ? 6.533 -11.470 -9.221 1.00 96.19 189 PRO A C 1
ATOM 1453 O O . PRO A 1 189 ? 6.491 -10.336 -9.712 1.00 96.19 189 PRO A O 1
ATOM 1456 N N . ASP A 1 190 ? 6.617 -12.577 -9.960 1.00 97.12 190 ASP A N 1
ATOM 1457 C CA . ASP A 1 190 ? 6.829 -12.570 -11.413 1.00 97.12 190 ASP A CA 1
ATOM 1458 C C . ASP A 1 190 ? 5.764 -11.761 -12.163 1.00 97.12 190 ASP A C 1
ATOM 1460 O O . ASP A 1 190 ? 6.091 -11.019 -13.086 1.00 97.12 190 ASP A O 1
ATOM 1464 N N . GLU A 1 191 ? 4.500 -11.835 -11.749 1.00 96.88 191 GLU A N 1
ATOM 1465 C CA . GLU A 1 191 ? 3.395 -11.110 -12.391 1.00 96.88 191 GLU A CA 1
ATOM 1466 C C . GLU A 1 191 ? 3.544 -9.588 -12.254 1.00 96.88 191 GLU A C 1
ATOM 1468 O O . GLU A 1 191 ? 3.413 -8.851 -13.236 1.00 96.88 191 GLU A O 1
ATOM 1473 N N . ILE A 1 192 ? 3.935 -9.118 -11.066 1.00 97.56 192 ILE A N 1
ATOM 1474 C CA . ILE A 1 192 ? 4.190 -7.699 -10.794 1.00 97.56 192 ILE A CA 1
ATOM 1475 C C . ILE A 1 192 ? 5.439 -7.235 -11.551 1.00 97.56 192 ILE A C 1
ATOM 1477 O O . ILE A 1 192 ? 5.427 -6.185 -12.199 1.00 97.56 192 ILE A O 1
ATOM 1481 N N . ALA A 1 193 ? 6.516 -8.027 -11.517 1.00 97.56 193 ALA A N 1
ATOM 1482 C CA . ALA A 1 193 ? 7.741 -7.726 -12.253 1.00 97.56 193 ALA A CA 1
ATOM 1483 C C . ALA A 1 193 ? 7.472 -7.629 -13.761 1.00 97.56 193 ALA A C 1
ATOM 1485 O O . ALA A 1 193 ? 7.891 -6.666 -14.406 1.00 97.56 193 ALA A O 1
ATOM 1486 N N . LYS A 1 194 ? 6.713 -8.581 -14.312 1.00 98.06 194 LYS A N 1
ATOM 1487 C CA . LYS A 1 194 ? 6.285 -8.599 -15.712 1.00 98.06 194 LYS A CA 1
ATOM 1488 C C . LYS A 1 194 ? 5.464 -7.361 -16.064 1.00 98.06 194 LYS A C 1
ATOM 1490 O O . LYS A 1 194 ? 5.758 -6.735 -17.079 1.00 98.06 194 LYS A O 1
ATOM 1495 N N . ALA A 1 195 ? 4.497 -6.964 -15.234 1.00 97.38 195 ALA A N 1
ATOM 1496 C CA . ALA A 1 195 ? 3.719 -5.741 -15.448 1.00 97.38 195 ALA A CA 1
ATOM 1497 C C . ALA A 1 195 ? 4.616 -4.490 -15.513 1.00 97.38 195 ALA A C 1
ATOM 1499 O O . ALA A 1 195 ? 4.458 -3.651 -16.402 1.00 97.38 195 ALA A O 1
ATOM 1500 N N . GLY A 1 196 ? 5.614 -4.399 -14.630 1.00 97.00 196 GLY A N 1
ATOM 1501 C CA . GLY A 1 196 ? 6.622 -3.339 -14.664 1.00 97.00 196 GLY A CA 1
ATOM 1502 C C . GLY A 1 196 ? 7.475 -3.348 -15.935 1.00 97.00 196 GLY A C 1
ATOM 1503 O O . GLY A 1 196 ? 7.635 -2.312 -16.577 1.00 97.00 196 GLY A O 1
ATOM 1504 N N . LEU A 1 197 ? 7.982 -4.515 -16.345 1.00 97.56 197 LEU A N 1
ATOM 1505 C CA . LEU A 1 197 ? 8.788 -4.669 -17.563 1.00 97.56 197 LEU A CA 1
ATOM 1506 C C . LEU A 1 197 ? 8.008 -4.333 -18.840 1.00 97.56 197 LEU A C 1
ATOM 1508 O O . LEU A 1 197 ? 8.557 -3.718 -19.757 1.00 97.56 197 LEU A O 1
ATOM 1512 N N . LEU A 1 198 ? 6.722 -4.687 -18.894 1.00 96.44 198 LEU A N 1
ATOM 1513 C CA . LEU A 1 198 ? 5.831 -4.315 -19.996 1.00 96.44 198 LEU A CA 1
ATOM 1514 C C . LEU A 1 198 ? 5.623 -2.793 -20.096 1.00 96.44 198 LEU A C 1
ATOM 1516 O O . LEU A 1 198 ? 5.289 -2.286 -21.168 1.00 96.44 198 LEU A O 1
ATOM 1520 N N . ASN A 1 199 ? 5.853 -2.059 -19.005 1.00 95.62 199 ASN A N 1
ATOM 1521 C CA . ASN A 1 199 ? 5.755 -0.603 -18.965 1.00 95.62 199 ASN A CA 1
ATOM 1522 C C . ASN A 1 199 ? 7.081 0.120 -19.275 1.00 95.62 199 ASN A C 1
ATOM 1524 O O . ASN A 1 199 ? 7.078 1.332 -19.500 1.00 95.62 199 ASN A O 1
ATOM 1528 N N . LEU A 1 200 ? 8.212 -0.596 -19.356 1.00 94.12 200 LEU A N 1
ATOM 1529 C CA . LEU A 1 200 ? 9.513 -0.050 -19.771 1.00 94.12 200 LEU A CA 1
ATOM 1530 C C . LEU A 1 200 ? 9.569 0.168 -21.291 1.00 94.12 200 LEU A C 1
ATOM 1532 O O . LEU A 1 200 ? 10.360 -0.437 -22.012 1.00 94.12 200 LEU A O 1
ATOM 1536 N N . LYS A 1 201 ? 8.694 1.034 -21.800 1.00 93.69 201 LYS A N 1
ATOM 1537 C CA . LYS A 1 201 ? 8.691 1.451 -23.206 1.00 93.69 201 LYS A CA 1
ATOM 1538 C C . LYS A 1 201 ? 9.878 2.380 -23.472 1.00 93.69 201 LYS A C 1
ATOM 1540 O O . LYS A 1 201 ? 10.270 3.110 -22.557 1.00 93.69 201 LYS A O 1
ATOM 1545 N N . PRO A 1 202 ? 10.390 2.468 -24.712 1.00 93.31 202 PRO A N 1
ATOM 1546 C CA . PRO A 1 202 ? 11.552 3.306 -25.001 1.00 93.31 202 PRO A CA 1
ATOM 1547 C C . PRO A 1 202 ? 11.395 4.761 -24.542 1.00 93.31 202 PRO A C 1
ATOM 1549 O O . PRO A 1 202 ? 12.281 5.279 -23.875 1.00 93.31 202 PRO A O 1
ATOM 1552 N N . LYS A 1 203 ? 10.217 5.366 -24.766 1.00 92.31 203 LYS A N 1
ATOM 1553 C CA . LYS A 1 203 ? 9.878 6.728 -24.308 1.00 92.31 203 LYS A CA 1
ATOM 1554 C C . LYS A 1 203 ? 9.924 6.908 -22.783 1.00 92.31 203 LYS A C 1
ATOM 1556 O O . LYS A 1 203 ? 10.178 8.007 -22.305 1.00 92.31 203 LYS A O 1
ATOM 1561 N N . VAL A 1 204 ? 9.616 5.861 -22.018 1.00 92.06 204 VAL A N 1
ATOM 1562 C CA . VAL A 1 204 ? 9.658 5.898 -20.547 1.00 92.06 204 VAL A CA 1
ATOM 1563 C C . VAL A 1 204 ? 11.106 5.793 -20.088 1.00 92.06 204 VAL A C 1
ATOM 1565 O O . VAL A 1 204 ? 11.587 6.623 -19.323 1.00 92.06 204 VAL A O 1
ATOM 1568 N N . VAL A 1 205 ? 11.818 4.794 -20.606 1.00 91.94 205 VAL A N 1
ATOM 1569 C CA . VAL A 1 205 ? 13.209 4.519 -20.236 1.00 91.94 205 VAL A CA 1
ATOM 1570 C C . VAL A 1 205 ? 14.130 5.672 -20.634 1.00 91.94 205 VAL A C 1
ATOM 1572 O O . VAL A 1 205 ? 15.077 5.988 -19.918 1.00 91.94 205 VAL A O 1
ATOM 1575 N N . SER A 1 206 ? 13.824 6.367 -21.726 1.00 89.19 206 SER A N 1
ATOM 1576 C CA . SER A 1 206 ? 14.584 7.534 -22.154 1.00 89.19 206 SER A CA 1
ATOM 1577 C C . SER A 1 206 ? 14.444 8.760 -21.248 1.00 89.19 206 SER A C 1
ATOM 1579 O O . SER A 1 206 ? 15.173 9.733 -21.398 1.00 89.19 206 SER A O 1
ATOM 1581 N N . GLN A 1 207 ? 13.495 8.759 -20.315 1.00 90.44 207 GLN A N 1
ATOM 1582 C CA . GLN A 1 207 ? 13.369 9.819 -19.312 1.00 90.44 207 GLN A CA 1
ATOM 1583 C C . GLN A 1 207 ? 14.180 9.508 -18.049 1.00 90.44 207 GLN A C 1
ATOM 1585 O O . GLN A 1 207 ? 14.214 10.306 -17.111 1.00 90.44 207 GLN A O 1
ATOM 1590 N N . PHE A 1 208 ? 14.825 8.341 -17.986 1.00 93.25 208 PHE A N 1
ATOM 1591 C CA . PHE A 1 208 ? 15.609 7.948 -16.828 1.00 93.25 208 PHE A CA 1
ATOM 1592 C C . PHE A 1 208 ? 16.957 8.659 -16.801 1.00 93.25 208 PHE A C 1
ATOM 1594 O O . PHE A 1 208 ? 17.705 8.667 -17.781 1.00 93.25 208 PHE A O 1
ATOM 1601 N N . SER A 1 209 ? 17.299 9.171 -15.617 1.00 92.31 209 SER A N 1
ATOM 1602 C CA . SER A 1 209 ? 18.684 9.473 -15.275 1.00 92.31 209 SER A CA 1
ATOM 1603 C C . SER A 1 209 ? 19.532 8.200 -15.327 1.00 92.31 209 SER A C 1
ATOM 1605 O O . SER A 1 209 ? 19.012 7.078 -15.295 1.00 92.31 209 SER A O 1
ATOM 1607 N N . HIS A 1 210 ? 20.854 8.370 -15.347 1.00 92.62 210 HIS A N 1
ATOM 1608 C CA . HIS A 1 210 ? 21.780 7.241 -15.339 1.00 92.62 210 HIS A CA 1
ATOM 160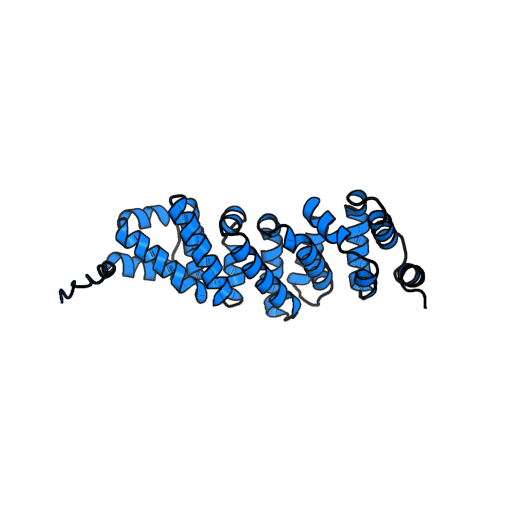9 C C . HIS A 1 210 ? 21.504 6.261 -14.185 1.00 92.62 210 HIS A C 1
ATOM 1611 O O . HIS A 1 210 ? 21.482 5.050 -14.394 1.00 92.62 210 HIS A O 1
ATOM 1617 N N . ASP A 1 211 ? 21.215 6.763 -12.984 1.00 94.38 211 ASP A N 1
ATOM 1618 C CA . ASP A 1 211 ? 20.976 5.911 -11.817 1.00 94.38 211 ASP A CA 1
ATOM 1619 C C . ASP A 1 211 ? 19.683 5.097 -11.941 1.00 94.38 211 ASP A C 1
ATOM 1621 O O . ASP A 1 211 ? 19.678 3.893 -11.662 1.00 94.38 211 ASP A O 1
ATOM 1625 N N . ARG A 1 212 ? 18.593 5.714 -12.425 1.00 95.25 212 ARG A N 1
ATOM 1626 C CA . ARG A 1 212 ? 17.326 5.003 -12.680 1.00 95.25 212 ARG A CA 1
ATOM 1627 C C . ARG A 1 212 ? 17.495 3.962 -13.780 1.00 95.25 212 ARG A C 1
ATOM 1629 O O . ARG A 1 212 ? 16.969 2.858 -13.659 1.00 95.25 212 ARG A O 1
ATOM 1636 N N . TRP A 1 213 ? 18.289 4.274 -14.803 1.00 95.31 213 TRP A N 1
ATOM 1637 C CA . TRP A 1 213 ? 18.669 3.311 -15.829 1.00 95.31 213 TRP A CA 1
ATOM 1638 C C . TRP A 1 213 ? 19.384 2.096 -15.230 1.00 95.31 213 TRP A C 1
ATOM 1640 O O . TRP A 1 213 ? 19.016 0.970 -15.548 1.00 95.31 213 TRP A O 1
ATOM 1650 N N . GLN A 1 214 ? 20.351 2.279 -14.324 1.00 96.50 214 GLN A N 1
ATOM 1651 C CA . GLN A 1 214 ? 21.043 1.144 -13.691 1.00 96.50 214 GLN A CA 1
ATOM 1652 C C . GLN A 1 214 ? 20.092 0.256 -12.880 1.00 96.50 214 GLN A C 1
ATOM 1654 O O . GLN A 1 214 ? 20.258 -0.965 -12.830 1.00 96.50 214 GLN A O 1
ATOM 1659 N N . VAL A 1 215 ? 19.084 0.850 -12.243 1.00 97.12 215 VAL A N 1
ATOM 1660 C CA . VAL A 1 215 ? 18.048 0.101 -11.522 1.00 97.12 215 VAL A CA 1
ATOM 1661 C C . VAL A 1 215 ? 17.174 -0.686 -12.496 1.00 97.12 215 VAL A C 1
ATOM 1663 O O . VAL A 1 215 ? 17.003 -1.891 -12.310 1.00 97.12 215 VAL A O 1
ATOM 1666 N N . ALA A 1 216 ? 16.670 -0.035 -13.546 1.00 96.88 216 ALA A N 1
ATOM 1667 C CA . ALA A 1 216 ? 15.862 -0.678 -14.579 1.00 96.88 216 ALA A CA 1
ATOM 1668 C C . ALA A 1 216 ? 16.633 -1.800 -15.289 1.00 96.88 216 ALA A C 1
ATOM 1670 O O . ALA A 1 216 ? 16.087 -2.880 -15.499 1.00 96.88 216 ALA A O 1
ATOM 1671 N N . LYS A 1 217 ? 17.927 -1.593 -15.555 1.00 97.31 217 LYS A N 1
ATOM 1672 C CA . LYS A 1 217 ? 18.846 -2.604 -16.085 1.00 97.31 217 LYS A CA 1
ATOM 1673 C C . LYS A 1 217 ? 18.909 -3.832 -15.184 1.00 97.31 217 LYS A C 1
ATOM 1675 O O . LYS A 1 217 ? 18.714 -4.935 -15.674 1.00 97.31 217 LYS A O 1
ATOM 1680 N N . ARG A 1 218 ? 19.091 -3.669 -13.867 1.00 97.38 218 ARG A N 1
ATOM 1681 C CA . ARG A 1 218 ? 19.080 -4.803 -12.919 1.00 97.38 218 ARG A CA 1
ATOM 1682 C C . ARG A 1 218 ? 17.745 -5.551 -12.907 1.00 97.38 218 ARG A C 1
ATOM 1684 O O . ARG A 1 218 ? 17.749 -6.781 -12.860 1.00 97.38 218 ARG A O 1
ATOM 1691 N N . LEU A 1 219 ? 16.624 -4.828 -12.954 1.00 97.69 219 LEU A N 1
ATOM 1692 C CA . LEU A 1 219 ? 15.291 -5.432 -13.033 1.00 97.69 219 LEU A CA 1
ATOM 1693 C C . LEU A 1 219 ? 15.137 -6.252 -14.326 1.00 97.69 219 LEU A C 1
ATOM 1695 O O . LEU A 1 219 ? 14.744 -7.416 -14.269 1.00 97.69 219 LEU A O 1
ATOM 1699 N N . ALA A 1 220 ? 15.514 -5.673 -15.469 1.00 97.44 220 ALA A N 1
ATOM 1700 C CA . ALA A 1 220 ? 15.476 -6.313 -16.781 1.00 97.44 220 ALA A CA 1
ATOM 1701 C C . ALA A 1 220 ? 16.402 -7.535 -16.864 1.00 97.44 220 ALA A C 1
ATOM 1703 O O . ALA A 1 220 ? 15.994 -8.578 -17.363 1.00 97.44 220 ALA A O 1
ATOM 1704 N N . THR A 1 221 ? 17.615 -7.467 -16.311 1.00 97.19 221 THR A N 1
ATOM 1705 C CA . THR A 1 221 ? 18.526 -8.620 -16.248 1.00 97.19 221 THR A CA 1
ATOM 1706 C C . THR A 1 221 ? 17.927 -9.777 -15.448 1.00 97.19 221 THR A C 1
ATOM 1708 O O . THR A 1 221 ? 18.106 -10.934 -15.816 1.00 97.19 221 THR A O 1
ATOM 1711 N N . ARG A 1 222 ? 17.210 -9.487 -14.355 1.00 97.25 222 ARG A N 1
ATOM 1712 C CA . ARG A 1 222 ? 16.625 -10.521 -13.490 1.00 97.25 222 ARG A CA 1
ATOM 1713 C C . ARG A 1 222 ? 15.364 -11.145 -14.088 1.00 97.25 222 ARG A C 1
ATOM 1715 O O . ARG A 1 222 ? 15.241 -12.366 -14.116 1.00 97.25 222 ARG A O 1
ATOM 1722 N N . TYR A 1 223 ? 14.438 -10.313 -14.548 1.00 98.25 223 TYR A N 1
ATOM 1723 C CA . TYR A 1 223 ? 13.085 -10.736 -14.916 1.00 98.25 223 TYR A CA 1
ATOM 1724 C C . TYR A 1 223 ? 12.810 -10.682 -16.421 1.00 98.25 223 TYR A C 1
ATOM 1726 O O . TYR A 1 223 ? 11.706 -11.001 -16.845 1.00 98.25 223 TYR A O 1
ATOM 1734 N N . GLY A 1 224 ? 13.783 -10.297 -17.252 1.00 96.00 224 GLY A N 1
ATOM 1735 C CA . GLY A 1 224 ? 13.573 -10.077 -18.687 1.00 96.00 224 GLY A CA 1
ATOM 1736 C C . GLY A 1 224 ? 13.024 -11.291 -19.435 1.00 96.00 224 GLY A C 1
ATOM 1737 O O . GLY A 1 224 ? 12.256 -11.132 -20.376 1.00 96.00 224 GLY A O 1
ATOM 1738 N N . HIS A 1 225 ? 13.321 -12.499 -18.952 1.00 96.50 225 HIS A N 1
ATOM 1739 C CA . HIS A 1 225 ? 12.785 -13.755 -19.481 1.00 96.50 225 HIS A CA 1
ATOM 1740 C C . HIS A 1 225 ? 11.248 -13.875 -19.392 1.00 96.50 225 HIS A C 1
ATOM 1742 O O . HIS A 1 225 ? 10.666 -14.704 -20.086 1.00 96.50 225 HIS A O 1
ATOM 1748 N N . LEU A 1 226 ? 10.580 -13.054 -18.570 1.00 96.94 226 LEU A N 1
ATOM 1749 C CA . LEU A 1 226 ? 9.119 -13.036 -18.417 1.00 96.94 226 LEU A CA 1
ATOM 1750 C C . LEU A 1 226 ? 8.390 -12.308 -19.560 1.00 96.94 226 LEU A C 1
ATOM 1752 O O . LEU A 1 226 ? 7.157 -12.363 -19.642 1.00 96.94 226 LEU A O 1
ATOM 1756 N N . VAL A 1 227 ? 9.123 -11.595 -20.421 1.00 95.50 227 VAL A N 1
ATOM 1757 C CA . VAL A 1 227 ? 8.560 -10.764 -21.490 1.00 95.50 227 VAL A CA 1
ATOM 1758 C C . VAL A 1 227 ? 9.120 -11.193 -22.843 1.00 95.50 227 VAL A C 1
ATOM 1760 O O . VAL A 1 227 ? 10.327 -11.261 -23.038 1.00 95.50 227 VAL A O 1
ATOM 1763 N N . GLY A 1 228 ? 8.225 -11.465 -23.794 1.00 92.75 228 GLY A N 1
ATOM 1764 C CA . GLY A 1 228 ? 8.571 -11.830 -25.168 1.00 92.75 228 GLY A CA 1
ATOM 1765 C C . GLY A 1 228 ? 8.155 -10.779 -26.200 1.00 92.75 228 GLY A C 1
ATOM 1766 O O . GLY A 1 228 ? 7.659 -9.700 -25.864 1.00 92.75 228 GLY A O 1
ATOM 1767 N N . GLY A 1 229 ? 8.333 -11.121 -27.478 1.00 92.56 229 GLY A N 1
ATOM 1768 C CA . GLY A 1 229 ? 7.970 -10.265 -28.612 1.00 92.56 229 GLY A CA 1
ATOM 1769 C C . GLY A 1 229 ? 8.751 -8.948 -28.647 1.00 92.56 229 GLY A C 1
ATOM 1770 O O . GLY A 1 229 ? 9.839 -8.846 -28.086 1.00 92.56 229 GLY A O 1
ATOM 1771 N N . GLN A 1 230 ? 8.167 -7.922 -29.271 1.00 90.81 230 GLN A N 1
ATOM 1772 C CA . GLN A 1 230 ? 8.801 -6.604 -29.425 1.00 90.81 230 GLN A CA 1
ATOM 1773 C C . GLN A 1 230 ? 9.185 -5.964 -28.083 1.00 90.81 230 GLN A C 1
ATOM 1775 O O . GLN A 1 230 ? 10.244 -5.359 -27.956 1.00 90.81 230 GLN A O 1
ATOM 1780 N N . GLN A 1 231 ? 8.352 -6.122 -27.050 1.00 93.25 231 GLN A N 1
ATOM 1781 C CA . GLN A 1 231 ? 8.672 -5.581 -25.728 1.00 93.25 231 GLN A CA 1
ATOM 1782 C C . GLN A 1 231 ? 9.824 -6.353 -25.063 1.00 93.25 231 GLN A C 1
ATOM 1784 O O . GLN A 1 231 ? 10.617 -5.754 -24.342 1.00 93.25 231 GLN A O 1
ATOM 1789 N N . GLY A 1 232 ? 9.957 -7.654 -25.338 1.00 94.38 232 GLY A N 1
ATOM 1790 C CA . GLY A 1 232 ? 11.099 -8.456 -24.900 1.00 94.38 232 GL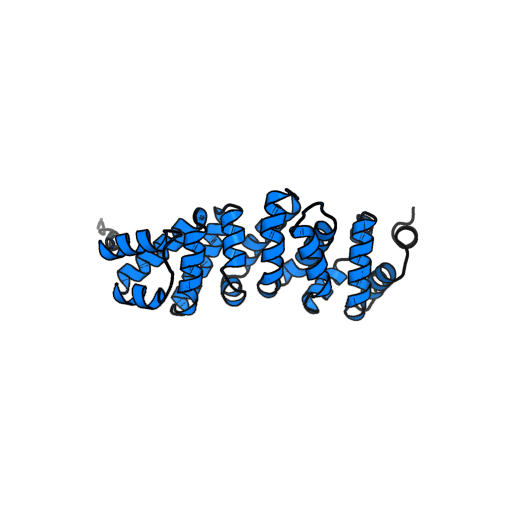Y A CA 1
ATOM 1791 C C . GLY A 1 232 ? 12.422 -7.961 -25.489 1.00 94.38 232 GLY A C 1
ATOM 1792 O O . GLY A 1 232 ? 13.421 -7.926 -24.779 1.00 94.38 232 GLY A O 1
ATOM 1793 N N . GLU A 1 233 ? 12.426 -7.494 -26.742 1.00 95.44 233 GLU A N 1
ATOM 1794 C CA . GLU A 1 233 ? 13.610 -6.881 -27.366 1.00 95.44 233 GLU A CA 1
ATOM 1795 C C . GLU A 1 233 ? 14.019 -5.587 -26.656 1.00 95.44 233 GLU A C 1
ATOM 1797 O O . GLU A 1 233 ? 15.185 -5.428 -26.301 1.00 95.44 233 GLU A O 1
ATOM 1802 N N . VAL A 1 234 ? 13.060 -4.700 -26.364 1.00 96.00 234 VAL A N 1
ATOM 1803 C CA . VAL A 1 234 ? 13.325 -3.462 -25.611 1.00 96.00 234 VAL A CA 1
ATOM 1804 C C . VAL A 1 234 ? 13.890 -3.782 -24.226 1.00 96.00 234 VAL A C 1
ATOM 1806 O O . VAL A 1 234 ? 14.879 -3.188 -23.805 1.00 96.00 234 VAL A O 1
ATOM 1809 N N . VAL A 1 235 ? 13.295 -4.741 -23.513 1.00 96.81 235 VAL A N 1
ATOM 1810 C CA . VAL A 1 235 ? 13.767 -5.160 -22.185 1.00 96.81 235 VAL A CA 1
ATOM 1811 C C . VAL A 1 235 ? 15.162 -5.788 -22.264 1.00 96.81 235 VAL A C 1
ATOM 1813 O O . VAL A 1 235 ? 16.012 -5.494 -21.422 1.00 96.81 235 VAL A O 1
ATOM 1816 N N . ASN A 1 236 ? 15.435 -6.602 -23.284 1.00 97.12 236 ASN A N 1
ATOM 1817 C CA . ASN A 1 236 ? 16.761 -7.165 -23.524 1.00 97.12 236 ASN A CA 1
ATOM 1818 C C . ASN A 1 236 ? 17.798 -6.070 -23.810 1.00 97.12 236 ASN A C 1
ATOM 1820 O O . ASN A 1 236 ? 18.910 -6.117 -23.282 1.00 97.12 236 ASN A O 1
ATOM 1824 N N . ASP A 1 237 ? 17.434 -5.049 -24.580 1.00 97.00 237 ASP A N 1
ATOM 1825 C CA . ASP A 1 237 ? 18.297 -3.899 -24.832 1.00 97.00 237 ASP A CA 1
ATOM 1826 C C . ASP A 1 237 ? 18.583 -3.122 -23.541 1.00 97.00 237 ASP A C 1
ATOM 1828 O O . ASP A 1 237 ? 19.737 -2.800 -23.266 1.00 97.00 237 ASP A O 1
ATOM 1832 N N . VAL A 1 238 ? 17.577 -2.893 -22.688 1.00 96.69 238 VAL A N 1
ATOM 1833 C CA . VAL A 1 238 ? 17.780 -2.303 -21.351 1.00 96.69 238 VAL A CA 1
ATOM 1834 C C . VAL A 1 238 ? 18.740 -3.148 -20.507 1.00 96.69 238 VAL A C 1
ATOM 1836 O O . VAL A 1 238 ? 19.619 -2.610 -19.829 1.00 96.69 238 VAL A O 1
ATOM 1839 N N . ALA A 1 239 ? 18.610 -4.475 -20.562 1.00 96.88 239 ALA A N 1
ATOM 1840 C CA . ALA A 1 239 ? 19.445 -5.405 -19.807 1.00 96.88 239 ALA A CA 1
ATOM 1841 C C . ALA A 1 239 ? 20.895 -5.484 -20.315 1.00 96.88 239 ALA A C 1
ATOM 1843 O O . ALA A 1 239 ? 21.803 -5.748 -19.523 1.00 96.88 239 ALA A O 1
ATOM 1844 N N . THR A 1 240 ? 21.138 -5.273 -21.610 1.00 96.62 240 THR A N 1
ATOM 1845 C CA . THR A 1 240 ? 22.433 -5.575 -22.247 1.00 96.62 240 THR A CA 1
ATOM 1846 C C . THR A 1 240 ? 23.190 -4.331 -22.703 1.00 96.62 240 THR A C 1
ATOM 1848 O O . THR A 1 240 ? 24.408 -4.260 -22.519 1.00 96.62 240 THR A O 1
ATOM 1851 N N . MET A 1 241 ? 22.503 -3.305 -23.205 1.00 96.31 241 MET A N 1
ATOM 1852 C CA . MET A 1 241 ? 23.127 -2.105 -23.764 1.00 96.31 241 MET A CA 1
ATOM 1853 C C . MET A 1 241 ? 23.636 -1.142 -22.678 1.00 96.31 241 MET A C 1
ATOM 1855 O O . MET A 1 241 ? 23.328 -1.243 -21.480 1.00 96.31 241 MET A O 1
ATOM 1859 N N . SER A 1 242 ? 24.469 -0.189 -23.103 1.00 93.81 242 SER A N 1
ATOM 1860 C CA . SER A 1 242 ? 24.757 1.014 -22.320 1.00 93.81 242 SER A CA 1
ATOM 1861 C C . SER A 1 242 ? 23.599 2.009 -22.452 1.00 93.81 242 SER A C 1
ATOM 1863 O O . SER A 1 242 ? 22.875 1.992 -23.446 1.00 93.81 242 SER A O 1
ATOM 1865 N N . TRP A 1 243 ? 23.453 2.907 -21.471 1.00 92.38 243 TRP A N 1
ATOM 1866 C CA . TRP A 1 243 ? 22.445 3.975 -21.504 1.00 92.38 243 TRP A CA 1
ATOM 1867 C C . TRP A 1 243 ? 22.526 4.782 -22.809 1.00 92.38 243 TRP A C 1
ATOM 1869 O O . TRP A 1 243 ? 21.531 4.940 -23.500 1.00 92.38 243 TRP A O 1
ATOM 1879 N N . ARG A 1 244 ? 23.734 5.190 -23.216 1.00 91.31 244 ARG A N 1
ATOM 1880 C CA . ARG A 1 244 ? 23.953 5.949 -24.456 1.00 91.31 244 ARG A CA 1
ATOM 1881 C C . ARG A 1 244 ? 23.515 5.187 -25.712 1.00 91.31 244 ARG A C 1
ATOM 1883 O O . ARG A 1 244 ? 22.791 5.742 -26.527 1.00 91.31 244 ARG A O 1
ATOM 1890 N N . ALA A 1 245 ? 23.910 3.919 -25.839 1.00 93.50 245 ALA A N 1
ATOM 1891 C CA . ALA A 1 245 ? 23.587 3.121 -27.020 1.00 93.50 245 ALA A CA 1
ATOM 1892 C C . ALA A 1 245 ? 22.076 2.848 -27.140 1.00 93.50 245 ALA A C 1
ATOM 1894 O O . ALA A 1 245 ? 21.542 2.782 -28.244 1.00 93.50 245 ALA A O 1
ATOM 1895 N N . PHE A 1 246 ? 21.372 2.715 -26.011 1.00 94.31 246 PHE A N 1
ATOM 1896 C CA . PHE A 1 246 ? 19.914 2.598 -26.016 1.00 94.31 246 PHE A CA 1
ATOM 1897 C C . PHE A 1 246 ? 19.246 3.870 -26.554 1.00 94.31 246 PHE A C 1
ATOM 1899 O O . PHE A 1 246 ? 18.340 3.783 -27.380 1.00 94.31 246 PHE A O 1
ATOM 1906 N N . PHE A 1 247 ? 19.704 5.049 -26.124 1.00 90.19 247 PHE A N 1
ATOM 1907 C CA . PHE A 1 247 ? 19.159 6.324 -26.602 1.00 90.19 247 PHE A CA 1
ATOM 1908 C C . PHE A 1 247 ? 19.391 6.515 -28.098 1.00 90.19 247 PHE A C 1
ATOM 1910 O O . PHE A 1 247 ? 18.440 6.817 -28.806 1.00 90.19 247 PHE A O 1
ATOM 1917 N N . GLU A 1 248 ? 20.605 6.249 -28.582 1.00 91.88 248 GLU A N 1
ATOM 1918 C CA . GLU A 1 248 ? 20.939 6.336 -30.012 1.00 91.88 248 GLU A CA 1
ATOM 1919 C C . GLU A 1 248 ? 20.047 5.417 -30.875 1.00 91.88 248 GLU A C 1
ATOM 1921 O O . GLU A 1 248 ? 19.707 5.767 -32.002 1.00 91.88 248 GLU A O 1
ATOM 1926 N N . LYS A 1 249 ? 19.620 4.259 -30.349 1.00 93.44 249 LYS A N 1
ATOM 1927 C CA . LYS A 1 249 ? 18.729 3.324 -31.058 1.00 93.44 249 LYS A CA 1
ATOM 1928 C C . LYS A 1 249 ? 17.266 3.780 -31.094 1.00 93.44 249 LYS A C 1
ATOM 1930 O O . LYS A 1 249 ? 16.598 3.585 -32.106 1.00 93.44 249 LYS A O 1
ATOM 1935 N N . TYR A 1 250 ? 16.745 4.305 -29.985 1.00 90.88 250 TYR A N 1
ATOM 1936 C CA . TYR A 1 250 ? 15.300 4.511 -29.798 1.00 90.88 250 TYR A CA 1
ATOM 1937 C C . TYR A 1 250 ? 14.836 5.968 -29.843 1.00 90.88 250 TYR A C 1
ATOM 1939 O O . TYR A 1 250 ? 13.634 6.21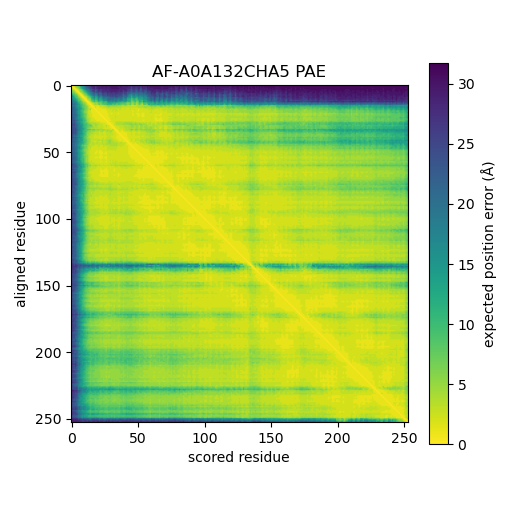6 -29.957 1.00 90.88 250 TYR A O 1
ATOM 1947 N N . ILE A 1 251 ? 15.760 6.921 -29.756 1.00 82.62 251 ILE A N 1
ATOM 1948 C CA . ILE A 1 251 ? 15.521 8.341 -30.012 1.00 82.62 251 ILE A CA 1
ATOM 1949 C C . ILE A 1 251 ? 16.550 8.785 -31.055 1.00 82.62 251 ILE A C 1
ATOM 1951 O O . ILE A 1 251 ? 17.528 9.448 -30.707 1.00 82.62 251 ILE A O 1
ATOM 1955 N N . PRO A 1 252 ? 16.385 8.358 -32.318 1.00 64.88 252 PRO A N 1
ATOM 1956 C CA . PRO A 1 252 ? 17.140 8.957 -33.405 1.00 64.88 252 PRO A CA 1
ATOM 1957 C C . PRO A 1 252 ? 16.712 10.423 -33.565 1.00 64.88 252 PRO A C 1
ATOM 1959 O O . PRO A 1 252 ? 15.553 10.750 -33.296 1.00 64.88 252 PRO A O 1
ATOM 1962 N N . ASP A 1 253 ? 17.667 11.269 -33.956 1.00 59.97 253 ASP A N 1
ATOM 1963 C CA . ASP A 1 253 ? 17.491 12.713 -34.187 1.00 59.97 253 ASP A CA 1
ATOM 1964 C C . ASP A 1 253 ? 16.238 13.072 -35.011 1.00 59.97 253 ASP A C 1
ATOM 1966 O O . ASP A 1 253 ? 15.933 12.359 -36.000 1.00 59.97 253 ASP A O 1
#

Solvent-accessible surface area (backbone atoms only — not comparable to full-atom values): 13795 Å² total; per-residue (Å²): 136,83,83,73,81,78,75,72,74,79,73,78,78,79,74,50,73,64,48,53,53,48,51,61,46,64,59,36,90,86,48,80,74,74,64,46,52,62,57,41,63,71,65,37,70,68,40,38,49,52,49,51,53,52,35,34,65,38,19,26,84,27,44,52,31,39,45,53,46,44,68,34,40,84,78,42,59,68,71,59,28,42,52,50,49,34,49,28,52,49,36,23,56,77,60,25,48,70,65,23,48,35,34,45,46,64,49,39,50,49,72,58,53,51,59,37,58,66,71,57,43,50,52,37,52,48,52,53,48,52,55,48,70,69,61,48,55,72,59,28,37,55,38,41,49,32,49,64,76,34,60,88,31,53,57,75,89,45,30,33,56,49,43,51,50,30,46,60,35,39,69,46,90,29,87,45,14,9,58,38,23,48,54,40,66,77,67,56,56,66,69,44,48,37,39,23,56,74,58,54,39,65,82,56,55,70,69,46,53,74,66,42,42,56,49,52,20,54,43,25,62,73,52,34,88,71,43,64,70,75,62,20,52,49,30,48,43,52,41,68,51,53,74,66,60,49,41,60,71,74,58,65,134

Mean predicted aligned error: 5.94 Å

Secondary structure (DSSP, 8-state):
-------PPPPPPPPPHHHHHHHHHHTSTTS--TTHHHHHHHT-HHHHHHHHHHHHHHTTT-HHHHHHHHHHGGGS-HHHHHHHHHHHHHHHHHH--HHHHHHHHHHS-HHHHHSS-HHHHHHHHHHHHHHHHTT-HHHHHHHHHHHHTTGGGS-GGGHHHHHHHHHHHTTSS-TTHHHHHHHHHTS--HHHHHHHHHH--HHHHTT--HHHHHHHHHHHHHHGGG--HHHHHHHHHHHHS-HHHHHHHHS--

pLDDT: mean 91.47, std 10.82, range [38.22, 98.38]

Sequence (253 aa):
MVAGAINALPSPPEPSGESREFLERVLKSTTALDALARKLKILGAEDSAWILDSLVDRSKDSSRAIEVLARLAPELPSDQKLLTVERTVRNVTLFGEIAQKTALLSEFDSELLQLPDEAVRMAFFGDVFDIIGRDQFVEVNDLVPVLVGTHSALPEVLWANYVMLLINQSVSMSYKGAPAARQALTRLPDEIAKAGLLNLKPKVVSQFSHDRWQVAKRLATRYGHLVGGQQGEVVNDVATMSWRAFFEKYIPD

Radius of gyration: 23.36 Å; Cα contacts (8 Å, |Δi|>4): 304; chains: 1; bounding box: 80×29×65 Å